Protein AF-A0A9J6EZH0-F1 (afdb_monomer_lite)

InterPro domains:
  IPR006612 THAP-type zinc finger [PS50950] (1-53)
  IPR026521 THAP domain-containing protein 2 [PTHR47696] (3-82)

pLDDT: mean 76.68, std 19.53, range [30.36, 98.0]

Radius of gyration: 32.05 Å; chains: 1; bounding box: 70×70×88 Å

Sequence (318 aa)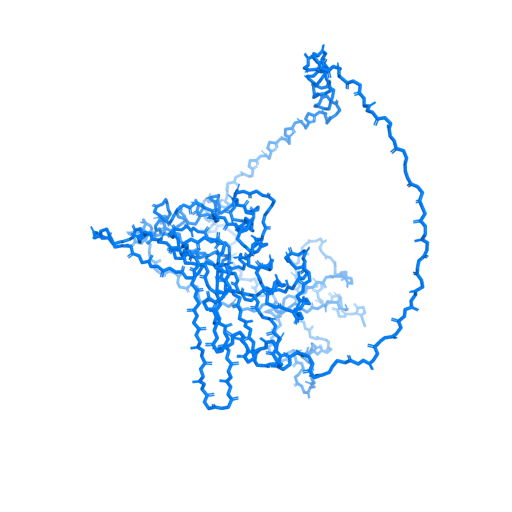:
MAEVRKQWKQAVRREGWAPKDGDQLCFVHFTPECFDRTGQTVRLRHGSLPVFSIPKVPAKANCPSYLSKEKKQRKRPAERRDINELIKKHRKQSQELGDSLLLDPPESGATASNVLLHDCTSAPLAAVSTFDELFGSPASIGLPSTTWGFHRLQVDELRNVVFSELRRVREPQCAADTSHIVPWKLLDINQDVQLSVVLMGRPVSPEVLGFDFEVSTINDITTLLKNLENLHLCGGGPTANEYPHAQLECALVYVCGRWRHRKCAQVLSANGACQRCAGLSDTLRVHQRRALLRKNEKGARTNFRMSNFRNNEKVRVF

Organism: Rhipicephalus microplus (NCBI:txid6941)

Foldseek 3Di:
DVVLQVLQCVQVPDPPDGDDQFDWDWPVQFDPVQWDPVDPDIDGDPSTYGHDPDPPPPPDDDDDPVRPDDPDPPDDPDDDPDPVVVVVVVVVVVVVPPPDDDDDDDDDDDDDDDDDDDDDPDDDPLQLVQVVCCLVCVVVADAQDPQKDWDWDDDPPKTKIKIFRKDWAFDPPDPDRDIDIDTQKMWIQISSRDIWIAGLNRTDDVVQLVDDSDDRHSVSVNVVSNSVVPWAFAPFAAFCVVQVQADDPQWDQRRNRHIHGPPGRHTDPDHHHPPRRNPVVVVSVVRSVVRVVVVVCVVPDDDPDDDDDDDTDIDRPD

Secondary structure (DSSP, 8-state):
-HHHHHHHHHHH--TT----TT-EEEGGGS-GGGEE-SSSS-EEPTT---------PPTTS---TTTSS--PPPPPPPP---HHHHHHHHHHHHHSSSTT---PPPP----------------SHHHHHHHHHHHH-GGGS--SSTTEEEEEEEETTEEEEEEEEEEEEE-TT-SS--EEEEEEEEEEEETT--EEEEETTEEE-HHHHTS-----SHHHHHHHHHHHHT-EE---SSBGGG-TT---SSEEE-TTSBEEETT---EESSSS--HHHHTHHHHHHHHHHHHHHHHHHTTS------------PEEE--

Structure (mmCIF, N/CA/C/O backbone):
data_AF-A0A9J6EZH0-F1
#
_entry.id   AF-A0A9J6EZH0-F1
#
loop_
_atom_site.group_PDB
_atom_site.id
_atom_site.type_symbol
_atom_site.label_atom_id
_atom_site.label_alt_id
_atom_site.label_comp_id
_atom_site.label_asym_id
_atom_site.label_entity_id
_atom_site.label_seq_id
_atom_site.pdbx_PDB_ins_code
_atom_site.Cartn_x
_atom_site.Cartn_y
_atom_site.Cartn_z
_atom_site.occupancy
_atom_site.B_iso_or_equiv
_atom_site.auth_seq_id
_atom_site.auth_comp_id
_atom_site.auth_asym_id
_atom_site.auth_atom_id
_atom_site.pdbx_PDB_model_num
ATOM 1 N N . MET A 1 1 ? 13.931 -48.465 -27.403 1.00 52.50 1 MET A N 1
ATOM 2 C CA . MET A 1 1 ? 14.493 -47.309 -26.656 1.00 52.50 1 MET A CA 1
ATOM 3 C C . MET A 1 1 ? 15.823 -46.819 -27.237 1.00 52.50 1 MET A C 1
ATOM 5 O O . MET A 1 1 ? 15.908 -45.643 -27.569 1.00 52.50 1 MET A O 1
ATOM 9 N N . ALA A 1 2 ? 16.833 -47.683 -27.420 1.00 61.78 2 ALA A N 1
ATOM 10 C CA . ALA A 1 2 ? 18.134 -47.291 -27.991 1.00 61.78 2 ALA A CA 1
ATOM 11 C C . ALA A 1 2 ? 18.049 -46.735 -29.431 1.00 61.78 2 ALA A C 1
ATOM 13 O O . ALA A 1 2 ? 18.746 -45.780 -29.769 1.00 61.78 2 ALA A O 1
ATOM 14 N N . GLU A 1 3 ? 17.136 -47.274 -30.245 1.00 75.25 3 GLU A N 1
ATOM 15 C CA . GLU A 1 3 ? 17.000 -46.895 -31.658 1.00 75.25 3 GLU A CA 1
ATOM 16 C C . GLU A 1 3 ? 16.506 -45.449 -31.857 1.00 75.25 3 GLU A C 1
ATOM 18 O O . GLU A 1 3 ? 17.076 -44.695 -32.642 1.00 75.25 3 GLU A O 1
ATOM 23 N N . VAL A 1 4 ? 15.530 -44.997 -31.059 1.00 77.56 4 VAL A N 1
ATOM 24 C CA . VAL A 1 4 ? 14.997 -43.621 -31.138 1.00 77.56 4 VAL A CA 1
ATOM 25 C C . VAL A 1 4 ? 16.073 -42.590 -30.776 1.00 77.56 4 VAL A C 1
ATOM 27 O O . VAL A 1 4 ? 16.197 -41.557 -31.430 1.00 77.56 4 VAL A O 1
ATOM 30 N N . ARG A 1 5 ? 16.931 -42.882 -29.788 1.00 81.69 5 ARG A N 1
ATOM 31 C CA . ARG A 1 5 ? 18.043 -41.989 -29.411 1.00 81.69 5 ARG A CA 1
ATOM 32 C C . ARG A 1 5 ? 19.064 -41.830 -30.532 1.00 81.69 5 ARG A C 1
ATOM 34 O O . ARG A 1 5 ? 19.569 -40.728 -30.753 1.00 81.69 5 ARG A O 1
ATOM 41 N N . LYS A 1 6 ? 19.353 -42.910 -31.259 1.00 82.94 6 LYS A N 1
ATOM 42 C CA . LYS A 1 6 ? 20.246 -42.884 -32.422 1.00 82.94 6 LYS A CA 1
ATOM 43 C C . LYS A 1 6 ? 19.668 -42.010 -33.537 1.00 82.94 6 LYS A C 1
ATOM 45 O O . LYS A 1 6 ? 20.380 -41.162 -34.074 1.00 82.94 6 LYS A O 1
ATOM 50 N N . GLN A 1 7 ? 18.371 -42.142 -33.806 1.00 82.88 7 GLN A N 1
ATOM 51 C CA . GLN A 1 7 ? 17.669 -41.321 -34.795 1.00 82.88 7 GLN A CA 1
ATOM 52 C C . GLN A 1 7 ? 17.630 -39.838 -34.391 1.00 82.88 7 GLN A C 1
ATOM 54 O O . GLN A 1 7 ? 17.863 -38.962 -35.222 1.00 82.88 7 GLN A O 1
ATOM 59 N N . TRP A 1 8 ? 17.447 -39.530 -33.105 1.00 84.94 8 TRP A N 1
ATOM 60 C CA . TRP A 1 8 ? 17.485 -38.152 -32.603 1.00 84.94 8 TRP A CA 1
ATOM 61 C C . TRP A 1 8 ? 18.880 -37.530 -32.694 1.00 84.94 8 TRP A C 1
ATOM 63 O O . TRP A 1 8 ? 19.010 -36.373 -33.094 1.00 84.94 8 TRP A O 1
ATOM 73 N N . LYS A 1 9 ? 19.938 -38.300 -32.404 1.00 86.00 9 LYS A N 1
ATOM 74 C CA . LYS A 1 9 ? 21.326 -37.865 -32.630 1.00 86.00 9 LYS A CA 1
ATOM 75 C C . LYS A 1 9 ? 21.549 -37.475 -34.094 1.00 86.00 9 LYS A C 1
ATOM 77 O O . LYS A 1 9 ? 22.147 -36.435 -34.371 1.00 86.00 9 LYS A O 1
ATOM 82 N N . GLN A 1 10 ? 21.033 -38.281 -35.020 1.00 83.75 10 GLN A N 1
ATOM 83 C CA . GLN A 1 10 ? 21.140 -38.026 -36.455 1.00 83.75 10 GLN A CA 1
ATOM 84 C C . GLN A 1 10 ? 20.304 -36.819 -36.908 1.00 83.75 10 GLN A C 1
ATOM 86 O O . GLN A 1 10 ? 20.742 -36.067 -37.779 1.00 83.75 10 GLN A O 1
ATOM 91 N N . ALA A 1 11 ? 19.134 -36.600 -36.306 1.00 84.69 11 ALA A N 1
ATOM 92 C CA . ALA A 1 11 ? 18.242 -35.491 -36.632 1.00 84.69 11 ALA A CA 1
ATOM 93 C C . ALA A 1 11 ? 18.764 -34.127 -36.139 1.00 84.69 11 ALA A C 1
ATOM 95 O O . ALA A 1 11 ? 18.673 -33.139 -36.863 1.00 84.69 11 ALA A O 1
ATOM 96 N N . VAL A 1 12 ? 19.366 -34.071 -34.944 1.00 85.50 12 VAL A N 1
ATOM 97 C CA . VAL A 1 12 ? 19.892 -32.828 -34.338 1.00 85.50 12 VAL A CA 1
ATOM 98 C C . VAL A 1 12 ? 21.147 -32.310 -35.056 1.00 85.50 12 VAL A C 1
ATOM 100 O O . VAL A 1 12 ? 21.421 -31.112 -35.021 1.00 85.50 12 VAL A O 1
ATOM 103 N N . ARG A 1 13 ? 21.911 -33.192 -35.723 1.00 81.12 13 ARG A N 1
ATOM 104 C CA . ARG A 1 13 ? 23.095 -32.852 -36.549 1.00 81.12 13 ARG A CA 1
ATOM 105 C C . ARG A 1 13 ? 24.117 -31.937 -35.859 1.00 81.12 13 ARG A C 1
ATOM 107 O O . ARG A 1 13 ? 24.796 -31.145 -36.509 1.00 81.12 13 ARG A O 1
ATOM 114 N N . ARG A 1 14 ? 24.245 -32.047 -34.536 1.00 82.06 14 ARG A N 1
ATOM 115 C CA . ARG A 1 14 ? 25.226 -31.294 -33.751 1.00 82.06 14 ARG A CA 1
ATOM 116 C C . ARG A 1 14 ? 26.484 -32.132 -33.559 1.00 82.06 14 ARG A C 1
ATOM 118 O O . ARG A 1 14 ? 26.439 -33.188 -32.932 1.00 82.06 14 ARG A O 1
ATOM 125 N N . GLU A 1 15 ? 27.599 -31.647 -34.090 1.00 82.88 15 GLU A N 1
ATOM 126 C CA . GLU A 1 15 ? 28.897 -32.310 -33.971 1.00 82.88 15 GLU A CA 1
ATOM 127 C C . GLU A 1 15 ? 29.303 -32.478 -32.496 1.00 82.88 15 GLU A C 1
ATOM 129 O O . GLU A 1 15 ? 29.104 -31.580 -31.674 1.00 82.88 15 GLU A O 1
ATOM 134 N N . GLY A 1 16 ? 29.808 -33.665 -32.145 1.00 83.81 16 GLY A N 1
ATOM 135 C CA . GLY A 1 16 ? 30.228 -34.004 -30.780 1.00 83.81 16 GLY A CA 1
ATOM 136 C C . GLY A 1 16 ? 29.099 -34.156 -29.750 1.00 83.81 16 GLY A C 1
ATOM 137 O O . GLY A 1 16 ? 29.383 -34.389 -28.577 1.00 83.81 16 GLY A O 1
ATOM 138 N N . TRP A 1 17 ? 27.826 -34.043 -30.145 1.00 85.88 17 TRP A N 1
ATOM 139 C CA . TRP A 1 17 ? 26.697 -34.224 -29.230 1.00 85.88 17 TRP A CA 1
ATOM 140 C C . TRP A 1 17 ? 26.134 -35.651 -29.279 1.00 85.88 17 TRP A C 1
ATOM 142 O O . TRP A 1 17 ? 26.013 -36.266 -30.341 1.00 85.88 17 TRP A O 1
ATOM 152 N N . ALA A 1 18 ? 25.764 -36.174 -28.111 1.00 84.56 18 ALA A N 1
ATOM 153 C CA . ALA A 1 18 ? 25.036 -37.425 -27.949 1.00 84.56 18 ALA A CA 1
ATOM 154 C C . ALA A 1 18 ? 23.930 -37.223 -26.898 1.00 84.56 18 ALA A C 1
ATOM 156 O O . ALA A 1 18 ? 24.221 -36.627 -25.858 1.00 84.56 18 ALA A O 1
ATOM 157 N N . PRO A 1 19 ? 22.698 -37.700 -27.154 1.00 84.12 19 PRO A N 1
ATOM 158 C CA . PRO A 1 19 ? 21.566 -37.481 -26.260 1.00 84.12 19 PRO A CA 1
ATOM 159 C C . PRO A 1 19 ? 21.765 -38.179 -24.911 1.00 84.12 19 PRO A C 1
ATOM 161 O O . PRO A 1 19 ? 22.026 -39.384 -24.863 1.00 84.12 19 PRO A O 1
ATOM 164 N N . LYS A 1 20 ? 21.602 -37.418 -23.827 1.00 84.50 20 LYS A N 1
ATOM 165 C CA . LYS A 1 20 ? 21.597 -37.886 -22.432 1.00 84.50 20 LYS A CA 1
ATOM 166 C C . LYS A 1 20 ? 20.177 -37.880 -21.857 1.00 84.50 20 LYS A C 1
ATOM 168 O O . LYS A 1 20 ? 19.310 -37.183 -22.369 1.00 84.50 20 LYS A O 1
ATOM 173 N N . ASP A 1 21 ? 19.969 -38.586 -20.745 1.00 76.62 21 ASP A N 1
ATOM 174 C CA . ASP A 1 21 ? 18.663 -38.698 -20.058 1.00 76.62 21 ASP A CA 1
ATOM 175 C C . ASP A 1 21 ? 18.118 -37.361 -19.522 1.00 76.62 21 ASP A C 1
ATOM 177 O O . ASP A 1 21 ? 16.948 -37.248 -19.192 1.00 76.62 21 ASP A O 1
ATOM 181 N N . GLY A 1 22 ? 18.963 -36.332 -19.412 1.00 76.69 22 GLY A N 1
ATOM 182 C CA . GLY A 1 22 ? 18.553 -34.990 -18.988 1.00 76.69 22 GLY A CA 1
ATOM 183 C C . GLY A 1 22 ? 18.375 -33.994 -20.132 1.00 76.69 22 GLY A C 1
ATOM 184 O O . GLY A 1 22 ? 18.027 -32.838 -19.874 1.00 76.69 22 GLY A O 1
ATOM 185 N N . ASP A 1 23 ? 18.654 -34.395 -21.374 1.00 79.38 23 ASP A N 1
ATOM 186 C CA . ASP A 1 23 ? 18.545 -33.485 -22.509 1.00 79.38 23 ASP A CA 1
ATOM 187 C C . ASP A 1 23 ? 17.070 -33.156 -22.784 1.00 79.38 23 ASP A C 1
ATOM 189 O O . ASP A 1 23 ? 16.151 -33.900 -22.451 1.00 79.38 23 ASP A O 1
ATOM 193 N N . GLN A 1 24 ? 16.808 -31.978 -23.340 1.00 81.56 24 GLN A N 1
ATOM 194 C CA . GLN A 1 24 ? 15.450 -31.523 -23.638 1.00 81.56 24 GLN A CA 1
ATOM 195 C C . GLN A 1 24 ? 15.441 -30.835 -24.992 1.00 81.56 24 GLN A C 1
ATOM 197 O O . GLN A 1 24 ? 16.365 -30.081 -25.310 1.00 81.56 24 GLN A O 1
ATOM 202 N N . LEU A 1 25 ? 14.384 -31.062 -25.770 1.00 81.69 25 LEU A N 1
ATOM 203 C CA . LEU A 1 25 ? 14.138 -30.341 -27.014 1.00 81.69 25 LEU A CA 1
ATOM 204 C C . LEU A 1 25 ? 12.877 -29.489 -26.875 1.00 81.69 25 LEU A C 1
ATOM 206 O O . LEU A 1 25 ? 11.892 -29.869 -26.239 1.00 81.69 25 LEU A O 1
ATOM 210 N N . CYS A 1 26 ? 12.923 -28.298 -27.463 1.00 80.81 26 CYS A N 1
ATOM 211 C CA . CYS A 1 26 ? 11.761 -27.424 -27.539 1.00 80.81 26 CYS A CA 1
ATOM 212 C C . CYS A 1 26 ? 10.713 -28.025 -28.487 1.00 80.81 26 CYS A C 1
ATOM 214 O O . CYS A 1 26 ? 11.070 -28.600 -29.517 1.00 80.81 26 CYS A O 1
ATOM 216 N N . PHE A 1 27 ? 9.429 -27.823 -28.179 1.00 83.06 27 PHE A N 1
ATOM 217 C CA . PHE A 1 27 ? 8.311 -28.334 -28.983 1.00 83.06 27 PHE A CA 1
ATOM 218 C C . PHE A 1 27 ? 8.366 -27.900 -30.461 1.00 83.06 27 PHE A C 1
ATOM 220 O O . PHE A 1 27 ? 7.934 -28.647 -31.328 1.00 83.06 27 PHE A O 1
ATOM 227 N N . VAL A 1 28 ? 8.945 -26.725 -30.752 1.00 84.19 28 VAL A N 1
ATOM 228 C CA . VAL A 1 28 ? 9.082 -26.150 -32.107 1.00 84.19 28 VAL A CA 1
ATOM 229 C C . VAL A 1 28 ? 9.855 -27.034 -33.081 1.00 84.19 28 VAL A C 1
ATOM 231 O O . VAL A 1 28 ? 9.793 -26.821 -34.287 1.00 84.19 28 VAL A O 1
ATOM 234 N N . HIS A 1 29 ? 10.617 -27.998 -32.567 1.00 88.19 29 HIS A N 1
ATOM 235 C CA . HIS A 1 29 ? 11.355 -28.942 -33.391 1.00 88.19 29 HIS A CA 1
ATOM 236 C C . HIS A 1 29 ? 10.509 -30.140 -33.811 1.00 88.19 29 HIS A C 1
ATOM 238 O O . HIS A 1 29 ? 11.032 -31.005 -34.489 1.00 88.19 29 HIS A O 1
ATOM 244 N N . PHE A 1 30 ? 9.235 -30.226 -33.444 1.00 86.50 30 PHE A N 1
ATOM 245 C CA . PHE A 1 30 ? 8.352 -31.321 -33.836 1.00 86.50 30 PHE A CA 1
ATOM 246 C C . PHE A 1 30 ? 7.172 -30.766 -34.622 1.00 86.50 30 PHE A C 1
ATOM 248 O O . PHE A 1 30 ? 6.690 -29.667 -34.340 1.00 86.50 30 PHE A O 1
ATOM 255 N N . THR A 1 31 ? 6.701 -31.519 -35.614 1.00 87.06 31 THR A N 1
ATOM 256 C CA . THR A 1 31 ? 5.481 -31.139 -36.326 1.00 87.06 31 THR A CA 1
ATOM 257 C C . THR A 1 31 ? 4.261 -31.400 -35.428 1.00 87.06 31 THR A C 1
ATOM 259 O O . THR A 1 31 ? 4.340 -32.221 -34.507 1.00 87.06 31 THR A O 1
ATOM 262 N N . PRO A 1 32 ? 3.128 -30.704 -35.628 1.00 85.75 32 PRO A N 1
ATOM 263 C CA . PRO A 1 32 ? 1.943 -30.872 -34.783 1.00 85.75 32 PRO A CA 1
ATOM 264 C C . PRO A 1 32 ? 1.428 -32.319 -34.696 1.00 85.75 32 PRO A C 1
ATOM 266 O O . PRO A 1 32 ? 0.899 -32.718 -33.660 1.00 85.75 32 PRO A O 1
ATOM 269 N N . GLU A 1 33 ? 1.628 -33.116 -35.746 1.00 86.81 33 GLU A N 1
ATOM 270 C CA . GLU A 1 33 ? 1.181 -34.510 -35.864 1.00 86.81 33 GLU A CA 1
ATOM 271 C C . GLU A 1 33 ? 1.983 -35.457 -34.958 1.00 86.81 33 GLU A C 1
ATOM 273 O O . GLU A 1 33 ? 1.489 -36.511 -34.549 1.00 86.81 33 GLU A O 1
ATOM 278 N N . CYS A 1 34 ? 3.207 -35.062 -34.586 1.00 86.69 34 CYS A N 1
ATOM 279 C CA . CYS A 1 34 ? 4.056 -35.807 -33.662 1.00 86.69 34 CYS A CA 1
ATOM 280 C C . CYS A 1 34 ? 3.506 -35.839 -32.232 1.00 86.69 34 CYS A C 1
ATOM 282 O O . CYS A 1 34 ? 4.016 -36.610 -31.415 1.00 86.69 34 CYS A O 1
ATOM 284 N N . PHE A 1 35 ? 2.509 -35.013 -31.910 1.00 88.62 35 PHE A N 1
ATOM 285 C CA . PHE A 1 35 ? 1.918 -34.932 -30.582 1.00 88.62 35 PHE A CA 1
ATOM 286 C C . PHE A 1 35 ? 0.608 -35.718 -30.506 1.00 88.62 35 PHE A C 1
ATOM 288 O O . PHE A 1 35 ? -0.267 -35.624 -31.368 1.00 88.62 35 PHE A O 1
ATOM 295 N N . ASP A 1 36 ? 0.462 -36.481 -29.431 1.00 85.31 36 ASP A N 1
ATOM 296 C CA . ASP A 1 36 ? -0.801 -37.066 -29.026 1.00 85.31 36 ASP A CA 1
ATOM 297 C C . ASP A 1 36 ? -1.516 -36.124 -28.056 1.00 85.31 36 ASP A C 1
ATOM 299 O O . ASP A 1 36 ? -0.954 -35.705 -27.040 1.00 85.31 36 ASP A O 1
ATOM 303 N N . ARG A 1 37 ? -2.750 -35.764 -28.411 1.00 88.75 37 ARG A N 1
ATOM 304 C CA . ARG A 1 37 ? -3.611 -34.825 -27.674 1.00 88.75 37 ARG A CA 1
ATOM 305 C C . ARG A 1 37 ? -4.924 -35.469 -27.226 1.00 88.75 37 ARG A C 1
ATOM 307 O O . ARG A 1 37 ? -5.816 -34.770 -26.771 1.00 88.75 37 ARG A O 1
ATOM 314 N N . THR A 1 38 ? -5.054 -36.785 -27.384 1.00 83.94 38 THR A N 1
ATOM 315 C CA . THR A 1 38 ? -6.278 -37.532 -27.054 1.00 83.94 38 THR A CA 1
ATOM 316 C C . THR A 1 38 ? -6.505 -37.692 -25.546 1.00 83.94 38 THR A C 1
ATOM 318 O O . THR A 1 38 ? -7.614 -38.011 -25.130 1.00 83.94 38 THR A O 1
ATOM 321 N N . GLY A 1 39 ? -5.482 -37.444 -24.718 1.00 78.12 39 GLY A N 1
ATOM 322 C CA . GLY A 1 39 ? -5.552 -37.534 -23.258 1.00 78.12 39 GLY A CA 1
ATOM 323 C C . GLY A 1 39 ? -5.449 -36.189 -22.529 1.00 78.12 39 GLY A C 1
ATOM 324 O O . GLY A 1 39 ? -5.303 -35.131 -23.130 1.00 78.12 39 GLY A O 1
ATOM 325 N N . GLN A 1 40 ? -5.444 -36.248 -21.193 1.00 74.75 40 GLN A N 1
ATOM 326 C CA . GLN A 1 40 ? -5.353 -35.075 -20.304 1.00 74.75 40 GLN A CA 1
ATOM 327 C C . GLN A 1 40 ? -3.998 -34.339 -20.370 1.00 74.75 40 GLN A C 1
ATOM 329 O O . GLN A 1 40 ? -3.872 -33.215 -19.895 1.00 74.75 40 GLN A O 1
ATOM 334 N N . THR A 1 41 ? -2.971 -34.963 -20.958 1.00 72.38 41 THR A N 1
ATOM 335 C CA . THR A 1 41 ? -1.634 -34.374 -21.139 1.00 72.38 41 THR A CA 1
ATOM 336 C C . THR A 1 41 ? -1.203 -34.512 -22.592 1.00 72.38 41 THR A C 1
ATOM 338 O O . THR A 1 41 ? -1.421 -35.560 -23.199 1.00 72.38 41 THR A O 1
ATOM 341 N N . VAL A 1 42 ? -0.564 -33.476 -23.140 1.00 82.94 42 VAL A N 1
ATOM 342 C CA . VAL A 1 42 ? 0.043 -33.530 -24.476 1.00 82.94 42 VAL A CA 1
ATOM 343 C C . VAL A 1 42 ? 1.336 -34.335 -24.389 1.00 82.94 42 VAL A C 1
ATOM 345 O O . VAL A 1 42 ? 2.230 -34.000 -23.612 1.00 82.94 42 VAL A O 1
ATOM 348 N N . ARG A 1 43 ? 1.447 -35.405 -25.179 1.00 86.12 43 ARG A N 1
ATOM 349 C CA . ARG A 1 43 ? 2.621 -36.294 -25.189 1.00 86.12 43 ARG A CA 1
ATOM 350 C C . ARG A 1 43 ? 3.197 -36.393 -26.589 1.00 86.12 43 ARG A C 1
ATOM 352 O O . ARG A 1 43 ? 2.477 -36.263 -27.569 1.00 86.12 43 ARG A O 1
ATOM 359 N N . LEU A 1 44 ? 4.496 -36.639 -26.702 1.00 85.31 44 LEU A N 1
ATOM 360 C CA . LEU A 1 44 ? 5.101 -36.939 -27.994 1.00 85.31 44 LEU A CA 1
ATOM 361 C C . LEU A 1 44 ? 4.823 -38.409 -28.349 1.00 85.31 44 LEU A C 1
ATOM 363 O O . LEU A 1 44 ? 5.048 -39.293 -27.522 1.00 85.31 44 LEU A O 1
ATOM 367 N N . ARG A 1 45 ? 4.335 -38.677 -29.563 1.00 85.62 45 ARG A N 1
ATOM 368 C CA . ARG A 1 45 ? 4.121 -40.042 -30.064 1.00 85.62 45 ARG A CA 1
ATOM 369 C C . ARG A 1 45 ? 5.438 -40.819 -30.099 1.00 85.62 45 ARG A C 1
ATOM 371 O O . ARG A 1 45 ? 6.517 -40.253 -30.296 1.00 85.62 45 ARG A O 1
ATOM 378 N N . HIS A 1 46 ? 5.347 -42.135 -29.921 1.00 82.00 46 HIS A N 1
ATOM 379 C CA . HIS A 1 46 ? 6.513 -43.008 -30.005 1.00 82.00 46 HIS A CA 1
ATOM 380 C C . HIS A 1 46 ? 7.126 -42.947 -31.412 1.00 82.00 46 HIS A C 1
ATOM 382 O O . HIS A 1 46 ? 6.409 -43.049 -32.402 1.00 82.00 46 HIS A O 1
ATOM 388 N N . GLY A 1 47 ? 8.447 -42.774 -31.497 1.00 81.25 47 GLY A N 1
ATOM 389 C CA . GLY A 1 47 ? 9.165 -42.700 -32.776 1.00 81.25 47 GLY A CA 1
ATOM 390 C C . GLY A 1 47 ? 9.133 -41.336 -33.477 1.00 81.25 47 GLY A C 1
ATOM 391 O O . GLY A 1 47 ? 9.748 -41.199 -34.529 1.00 81.25 47 GLY A O 1
ATOM 392 N N . SER A 1 48 ? 8.488 -40.313 -32.907 1.00 86.62 48 SER A N 1
ATOM 393 C CA . SER A 1 48 ? 8.539 -38.948 -33.448 1.00 86.62 48 SER A CA 1
ATOM 394 C C . SER A 1 48 ? 9.976 -38.420 -33.507 1.00 86.62 48 SER A C 1
ATOM 396 O O . SER A 1 48 ? 10.724 -38.516 -32.529 1.00 86.62 48 SER A O 1
ATOM 398 N N . LEU A 1 49 ? 10.356 -37.832 -34.645 1.00 86.38 49 LEU A N 1
ATOM 399 C CA . LEU A 1 49 ? 11.694 -37.290 -34.889 1.00 86.38 49 LEU A CA 1
ATOM 400 C C . LEU A 1 49 ? 11.657 -35.763 -34.990 1.00 86.38 49 LEU A C 1
ATOM 402 O O . LEU A 1 49 ? 10.748 -35.222 -35.620 1.00 86.38 49 LEU A O 1
ATOM 406 N N . PRO A 1 50 ? 12.639 -35.052 -34.407 1.00 86.38 50 PRO A N 1
ATOM 407 C CA . PRO A 1 50 ? 12.683 -33.607 -34.515 1.00 86.38 50 PRO A CA 1
ATOM 408 C C . PRO A 1 50 ? 13.125 -33.158 -35.917 1.00 86.38 50 PRO A C 1
ATOM 410 O O . PRO A 1 50 ? 14.083 -33.678 -36.488 1.00 86.38 50 PRO A O 1
ATOM 413 N N . VAL A 1 51 ? 12.462 -32.141 -36.456 1.00 85.38 51 VAL A N 1
ATOM 414 C CA . VAL A 1 51 ? 12.758 -31.494 -37.731 1.00 85.38 51 VAL A CA 1
ATOM 415 C C . VAL A 1 51 ? 13.631 -30.265 -37.477 1.00 85.38 51 VAL A C 1
ATOM 417 O O . VAL A 1 51 ? 13.161 -29.196 -37.087 1.00 85.38 51 VAL A O 1
ATOM 420 N N . PHE A 1 52 ? 14.935 -30.407 -37.710 1.00 76.69 52 PHE A N 1
ATOM 421 C CA . PHE A 1 52 ? 15.867 -29.281 -37.731 1.00 76.69 52 PHE A CA 1
ATOM 422 C C . PHE A 1 52 ? 16.043 -28.784 -39.164 1.00 76.69 52 PHE A C 1
ATOM 424 O O . PHE A 1 52 ? 16.912 -29.243 -39.907 1.00 76.69 52 PHE A O 1
ATOM 431 N N . SER A 1 53 ? 15.219 -27.814 -39.552 1.00 61.28 53 SER A N 1
ATOM 432 C CA . SER A 1 53 ? 15.414 -27.068 -40.793 1.00 61.28 53 SER A CA 1
ATOM 433 C C . SER A 1 53 ? 16.574 -26.094 -40.611 1.00 61.28 53 SER A C 1
ATOM 435 O O . SER A 1 53 ? 16.386 -24.951 -40.201 1.00 61.28 53 SER A O 1
ATOM 437 N N . ILE A 1 54 ? 17.796 -26.544 -40.891 1.00 55.19 54 ILE A N 1
ATOM 438 C CA . ILE A 1 54 ? 18.914 -25.625 -41.106 1.00 55.19 54 ILE A CA 1
ATOM 439 C C . ILE A 1 54 ? 18.735 -25.103 -42.536 1.00 55.19 54 ILE A C 1
ATOM 441 O O . ILE A 1 54 ? 18.874 -25.905 -43.467 1.00 55.19 54 ILE A O 1
ATOM 445 N N . PRO A 1 55 ? 18.408 -23.815 -42.768 1.00 48.00 55 PRO A N 1
ATOM 446 C CA . PRO A 1 55 ? 18.516 -23.281 -44.115 1.00 48.00 55 PRO A CA 1
ATOM 447 C C . PRO A 1 55 ? 19.954 -23.529 -44.568 1.00 48.00 55 PRO A C 1
ATOM 449 O O . PRO A 1 55 ? 20.896 -23.146 -43.870 1.00 48.00 55 PRO A O 1
ATOM 452 N N . LYS A 1 56 ? 20.132 -24.209 -45.707 1.00 48.28 56 LYS A N 1
ATOM 453 C CA . LYS A 1 56 ? 21.423 -24.291 -46.400 1.00 48.28 56 LYS A CA 1
ATOM 454 C C . LYS A 1 56 ? 21.766 -22.884 -46.890 1.00 48.28 56 LYS A C 1
ATOM 456 O O . LYS A 1 56 ? 21.665 -22.588 -48.073 1.00 48.28 56 LYS A O 1
ATOM 461 N N . VAL A 1 57 ? 22.104 -21.982 -45.975 1.00 47.25 57 VAL A N 1
ATOM 462 C CA . VAL A 1 57 ? 22.716 -20.715 -46.339 1.00 47.25 57 VAL A CA 1
ATOM 463 C C . VAL A 1 57 ? 24.124 -21.093 -46.785 1.00 47.25 57 VAL A C 1
ATOM 465 O O . VAL A 1 57 ? 24.839 -21.716 -45.992 1.00 47.25 57 VAL A O 1
ATOM 468 N N . PRO A 1 58 ? 24.530 -20.802 -48.033 1.00 44.44 58 PRO A N 1
ATOM 469 C CA . PRO A 1 58 ? 25.907 -21.013 -48.435 1.00 44.44 58 PRO A CA 1
ATOM 470 C C . PRO A 1 58 ? 26.794 -20.272 -47.439 1.00 44.44 58 PRO A C 1
ATOM 472 O O . PRO A 1 58 ? 26.647 -19.065 -47.211 1.00 44.44 58 PRO A O 1
ATOM 475 N N . ALA A 1 59 ? 27.667 -21.031 -46.780 1.00 49.69 59 ALA A N 1
ATOM 476 C CA . ALA A 1 59 ? 28.660 -20.475 -45.889 1.00 49.69 59 ALA A CA 1
ATOM 477 C C . ALA A 1 59 ? 29.415 -19.392 -46.670 1.00 49.69 59 ALA A C 1
ATOM 479 O O . ALA A 1 59 ? 30.001 -19.699 -47.704 1.00 49.69 59 ALA A O 1
ATOM 480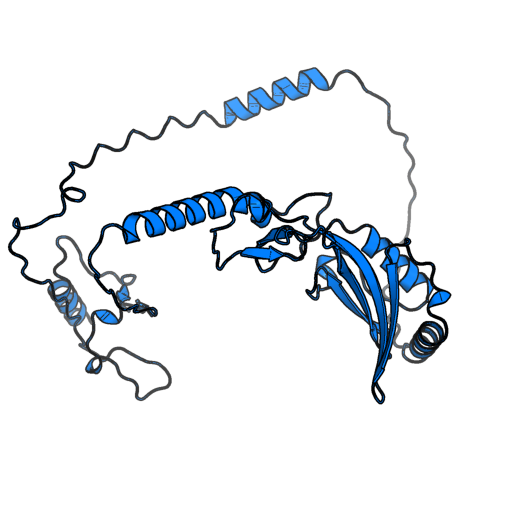 N N . LYS A 1 60 ? 29.392 -18.157 -46.148 1.00 49.72 60 LYS A N 1
ATOM 481 C CA . LYS A 1 60 ? 30.216 -16.984 -46.518 1.00 49.72 60 LYS A CA 1
ATOM 482 C C . LYS A 1 60 ? 29.562 -15.792 -47.231 1.00 49.72 60 LYS A C 1
ATOM 484 O O . LYS A 1 60 ? 30.282 -14.827 -47.440 1.00 49.72 60 LYS A O 1
ATOM 489 N N . ALA A 1 61 ? 28.259 -15.739 -47.519 1.00 51.31 61 ALA A N 1
ATOM 490 C CA . ALA A 1 61 ? 27.758 -14.560 -48.253 1.00 51.31 61 ALA A CA 1
ATOM 491 C C . ALA A 1 61 ? 27.325 -13.349 -47.401 1.00 51.31 61 ALA A C 1
ATOM 493 O O . ALA A 1 61 ? 27.455 -12.238 -47.885 1.00 51.31 61 ALA A O 1
ATOM 494 N N . ASN A 1 62 ? 26.834 -13.492 -46.163 1.00 55.12 62 ASN A N 1
ATOM 495 C CA . ASN A 1 62 ? 26.383 -12.325 -45.377 1.00 55.12 62 ASN A CA 1
ATOM 496 C C . ASN A 1 62 ? 26.346 -12.616 -43.871 1.00 55.12 62 ASN A C 1
ATOM 498 O O . ASN A 1 62 ? 25.286 -12.642 -43.247 1.00 55.12 62 ASN A O 1
ATOM 502 N N . CYS A 1 63 ? 27.509 -12.858 -43.265 1.00 44.78 63 CYS A N 1
ATOM 503 C CA . CYS A 1 63 ? 27.598 -12.813 -41.808 1.00 44.78 63 CYS A CA 1
ATOM 504 C C . CYS A 1 63 ? 27.702 -11.332 -41.402 1.00 44.78 63 CYS A C 1
ATOM 506 O O . CYS A 1 63 ? 28.652 -10.672 -41.828 1.00 44.78 63 CYS A O 1
ATOM 508 N N . PRO A 1 64 ? 26.754 -10.775 -40.625 1.00 57.09 64 PRO A N 1
ATOM 509 C CA . PRO A 1 64 ? 26.847 -9.397 -40.164 1.00 57.09 64 PRO A CA 1
ATOM 510 C C . PRO A 1 64 ? 28.196 -9.149 -39.485 1.00 57.09 64 PRO A C 1
ATOM 512 O O . PRO A 1 64 ? 28.630 -9.970 -38.675 1.00 57.09 64 PRO A O 1
ATOM 515 N N . SER A 1 65 ? 28.835 -8.009 -39.757 1.00 58.97 65 SER A N 1
ATOM 516 C CA . SER A 1 65 ? 30.204 -7.708 -39.294 1.00 58.97 65 SER A CA 1
ATOM 517 C C . SER A 1 65 ? 30.409 -7.801 -37.775 1.00 58.97 65 SER A C 1
ATOM 519 O O . SER A 1 65 ? 31.539 -7.829 -37.298 1.00 58.97 65 SER A O 1
ATOM 521 N N . TYR A 1 66 ? 29.330 -7.840 -36.985 1.00 61.78 66 TYR A N 1
ATOM 522 C CA . TYR A 1 66 ? 29.376 -8.028 -35.537 1.00 61.78 66 TYR A CA 1
ATOM 523 C C . TYR A 1 66 ? 29.528 -9.495 -35.097 1.00 61.78 66 TYR A C 1
ATOM 525 O O . TYR A 1 66 ? 29.969 -9.723 -33.973 1.00 61.78 66 TYR A O 1
ATOM 533 N N . LEU A 1 67 ? 29.192 -10.469 -35.953 1.00 54.66 67 LEU A N 1
ATOM 534 C CA . LEU A 1 67 ? 29.366 -11.909 -35.708 1.00 54.66 67 LEU A CA 1
ATOM 535 C C . LEU A 1 67 ? 30.690 -12.452 -36.254 1.00 54.66 67 LEU A C 1
ATOM 537 O O . LEU A 1 67 ? 31.155 -13.486 -35.786 1.00 54.66 67 LEU A O 1
ATOM 541 N N . SER A 1 68 ? 31.307 -11.753 -37.208 1.00 62.06 68 SER A N 1
ATOM 542 C CA . SER A 1 68 ? 32.631 -12.080 -37.752 1.00 62.06 68 SER A CA 1
ATOM 543 C C . SER A 1 68 ? 33.787 -11.467 -36.960 1.00 62.06 68 SER A C 1
ATOM 545 O O . SER A 1 68 ? 34.943 -11.640 -37.337 1.00 62.06 68 SER A O 1
ATOM 547 N N . LYS A 1 69 ? 33.510 -10.738 -35.869 1.00 66.31 69 LYS A N 1
ATOM 548 C CA . LYS A 1 69 ? 34.574 -10.212 -35.008 1.00 66.31 69 LYS A CA 1
ATOM 549 C C . LYS A 1 69 ? 35.287 -11.383 -34.355 1.00 66.31 69 LYS A C 1
ATOM 551 O O . LYS A 1 69 ? 34.649 -12.183 -33.667 1.00 66.31 69 LYS A O 1
ATOM 556 N N . GLU A 1 70 ? 36.604 -11.446 -34.531 1.00 65.94 70 GLU A N 1
ATOM 557 C CA . GLU A 1 70 ? 37.448 -12.343 -33.753 1.00 65.94 70 GLU A CA 1
ATOM 558 C C . GLU A 1 70 ? 37.079 -12.202 -32.276 1.00 65.94 70 GLU A C 1
ATOM 560 O O . GLU A 1 70 ? 36.979 -11.091 -31.737 1.00 65.94 70 GLU A O 1
ATOM 565 N N . LYS A 1 71 ? 36.803 -13.336 -31.624 1.00 62.50 71 LYS A N 1
ATOM 566 C CA . LYS A 1 71 ? 36.549 -13.363 -30.186 1.00 62.50 71 LYS A CA 1
ATOM 567 C C . LYS A 1 71 ? 37.776 -12.767 -29.504 1.00 62.50 71 LYS A C 1
ATOM 569 O O . LYS A 1 71 ? 38.780 -13.455 -29.344 1.00 62.50 71 LYS A O 1
ATOM 574 N N . LYS A 1 72 ? 37.686 -11.508 -29.060 1.00 64.44 72 LYS A N 1
ATOM 575 C CA . LYS A 1 72 ? 38.674 -10.950 -28.134 1.00 64.44 72 LYS A CA 1
ATOM 576 C C . LYS A 1 72 ? 38.771 -11.918 -26.964 1.00 64.44 72 LYS A C 1
ATOM 578 O O . LYS A 1 72 ? 37.748 -12.225 -26.343 1.00 64.44 72 LYS A O 1
ATOM 583 N N . GLN A 1 73 ? 39.977 -12.422 -26.698 1.00 68.88 73 GLN A N 1
ATOM 584 C CA . GLN A 1 73 ? 40.202 -13.270 -25.539 1.00 68.88 73 GLN A CA 1
ATOM 585 C C . GLN A 1 73 ? 39.660 -12.540 -24.311 1.00 68.88 73 GLN A C 1
ATOM 587 O O . GLN A 1 73 ? 39.930 -11.354 -24.093 1.00 68.88 73 GLN A O 1
ATOM 592 N N . ARG A 1 74 ? 38.810 -13.233 -23.549 1.00 64.81 74 ARG A N 1
ATOM 593 C CA . ARG A 1 74 ? 38.289 -12.709 -22.289 1.00 64.81 74 ARG A CA 1
ATOM 594 C C . ARG A 1 74 ? 39.496 -12.312 -21.443 1.00 64.81 74 ARG A C 1
ATOM 596 O O . ARG A 1 74 ? 40.376 -13.144 -21.228 1.00 64.81 74 ARG A O 1
ATOM 603 N N . LYS A 1 75 ? 39.534 -11.063 -20.964 1.00 68.94 75 LYS A N 1
ATOM 604 C CA . LYS A 1 75 ? 40.498 -10.670 -19.929 1.00 68.94 75 LYS A CA 1
ATOM 605 C C . LYS A 1 75 ? 40.383 -11.693 -18.798 1.00 68.94 75 LYS A C 1
ATOM 607 O O . LYS A 1 75 ? 39.259 -12.046 -18.424 1.00 68.94 75 LYS A O 1
ATOM 612 N N . ARG A 1 76 ? 41.519 -12.199 -18.306 1.00 63.81 76 ARG A N 1
ATOM 613 C CA . ARG A 1 76 ? 41.526 -13.088 -17.139 1.00 63.81 76 ARG A CA 1
ATOM 614 C C . ARG A 1 76 ? 40.719 -12.415 -16.019 1.00 63.81 76 ARG A C 1
ATOM 616 O O . ARG A 1 76 ? 40.799 -11.187 -15.903 1.00 63.81 76 ARG A O 1
ATOM 623 N N . PRO A 1 77 ? 39.898 -13.168 -15.263 1.00 64.44 77 PRO A N 1
ATOM 624 C CA . PRO A 1 77 ? 39.206 -12.618 -14.107 1.00 64.44 77 PRO A CA 1
ATOM 625 C C . PRO A 1 77 ? 40.207 -11.838 -13.260 1.00 64.44 77 PRO A C 1
ATOM 627 O O . PRO A 1 77 ? 41.311 -12.330 -13.028 1.00 64.44 77 PRO A O 1
ATOM 630 N N . ALA A 1 78 ? 39.850 -10.616 -12.865 1.00 68.00 78 ALA A 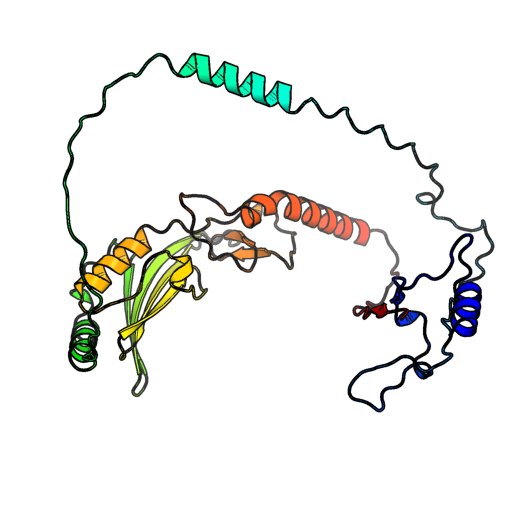N 1
ATOM 631 C CA . ALA A 1 78 ? 40.676 -9.864 -11.934 1.00 68.00 78 ALA A CA 1
ATOM 632 C C . ALA A 1 78 ? 40.901 -10.737 -10.695 1.00 68.00 78 ALA A C 1
ATOM 634 O O . ALA A 1 78 ? 39.941 -11.325 -10.185 1.00 68.00 78 ALA A O 1
ATOM 635 N N . GLU A 1 79 ? 42.157 -10.856 -10.270 1.00 70.38 79 GLU A N 1
ATOM 636 C CA . GLU A 1 79 ? 42.530 -11.645 -9.104 1.00 70.38 79 GLU A CA 1
ATOM 637 C C . GLU A 1 79 ? 41.704 -11.156 -7.913 1.00 70.38 79 GLU A C 1
ATOM 639 O O . GLU A 1 79 ? 41.705 -9.973 -7.552 1.00 70.38 79 GLU A O 1
ATOM 644 N N . ARG A 1 80 ? 40.864 -12.053 -7.394 1.00 59.09 80 ARG A N 1
ATOM 645 C CA . ARG A 1 80 ? 39.942 -11.730 -6.313 1.00 59.09 80 ARG A CA 1
ATOM 646 C C . ARG A 1 80 ? 40.813 -11.543 -5.077 1.00 59.09 80 ARG A C 1
ATOM 648 O O . ARG A 1 80 ? 41.416 -12.510 -4.628 1.00 59.09 80 ARG A O 1
ATOM 655 N N . ARG A 1 81 ? 40.907 -10.310 -4.568 1.00 64.19 81 ARG A N 1
ATOM 656 C CA . ARG A 1 81 ? 41.636 -10.026 -3.322 1.00 64.19 81 ARG A CA 1
ATOM 657 C C . ARG A 1 81 ? 41.155 -10.980 -2.233 1.00 64.19 81 ARG A C 1
ATOM 659 O O . ARG A 1 81 ? 39.946 -11.199 -2.116 1.00 64.19 81 ARG A O 1
ATOM 666 N N . ASP A 1 82 ? 42.102 -11.543 -1.489 1.00 74.62 82 ASP A N 1
ATOM 667 C CA . ASP A 1 82 ? 41.820 -12.522 -0.447 1.00 74.62 82 ASP A CA 1
ATOM 668 C C . ASP A 1 82 ? 40.851 -11.916 0.578 1.00 74.62 82 ASP A C 1
ATOM 670 O O . ASP A 1 82 ? 41.087 -10.852 1.159 1.00 74.62 82 ASP A O 1
ATOM 674 N N . ILE A 1 83 ? 39.728 -12.603 0.775 1.00 70.56 83 ILE A N 1
ATOM 675 C CA . ILE A 1 83 ? 38.679 -12.229 1.724 1.00 70.56 83 ILE A CA 1
ATOM 676 C C . ILE A 1 83 ? 39.270 -12.108 3.140 1.00 70.56 83 ILE A C 1
ATOM 678 O O . ILE A 1 83 ? 38.835 -11.254 3.914 1.00 70.56 83 ILE A O 1
ATOM 682 N N . ASN A 1 84 ? 40.317 -12.875 3.455 1.00 74.75 84 ASN A N 1
ATOM 683 C CA . ASN A 1 84 ? 40.995 -12.831 4.747 1.00 74.75 84 ASN A CA 1
ATOM 684 C C . ASN A 1 84 ? 41.752 -11.514 4.990 1.00 74.75 84 ASN A C 1
ATOM 686 O O . ASN A 1 84 ? 41.824 -11.059 6.134 1.00 74.75 84 ASN A O 1
ATOM 690 N N . GLU A 1 85 ? 42.270 -10.854 3.948 1.00 70.81 85 GLU A N 1
ATOM 691 C CA . GLU A 1 85 ? 42.893 -9.530 4.096 1.00 70.81 85 GLU A CA 1
ATOM 692 C C . GLU A 1 85 ? 41.858 -8.429 4.353 1.00 70.81 85 GLU A C 1
ATOM 694 O O . GLU A 1 85 ? 42.088 -7.537 5.173 1.00 70.81 85 GLU A O 1
ATOM 699 N N . LEU A 1 86 ? 40.687 -8.513 3.712 1.00 66.88 86 LEU A N 1
ATOM 700 C CA . LEU A 1 86 ? 39.568 -7.594 3.952 1.00 66.88 86 LEU A CA 1
ATOM 701 C C . LEU A 1 86 ? 39.042 -7.706 5.390 1.00 66.88 86 LEU A C 1
ATOM 703 O O . LEU A 1 86 ? 38.800 -6.683 6.033 1.00 66.88 86 LEU A O 1
ATOM 707 N N . ILE A 1 87 ? 38.938 -8.931 5.914 1.00 70.56 87 ILE A N 1
ATOM 708 C CA . ILE A 1 87 ? 38.520 -9.190 7.299 1.00 70.56 87 ILE A CA 1
ATOM 709 C C . ILE A 1 87 ? 39.566 -8.667 8.296 1.00 70.56 87 ILE A C 1
ATOM 711 O O . ILE A 1 87 ? 39.201 -8.009 9.272 1.00 70.56 87 ILE A O 1
ATOM 715 N N . LYS A 1 88 ? 40.868 -8.878 8.045 1.00 70.44 88 LYS A N 1
ATOM 716 C CA . LYS A 1 88 ? 41.944 -8.333 8.897 1.00 70.44 88 LYS A CA 1
ATOM 717 C C . LYS A 1 88 ? 41.935 -6.805 8.937 1.00 70.44 88 LYS A C 1
ATOM 719 O O . LYS A 1 88 ? 42.125 -6.227 10.005 1.00 70.44 88 LYS A O 1
ATOM 724 N N . LYS A 1 89 ? 41.675 -6.150 7.801 1.00 67.25 89 LYS A N 1
ATOM 725 C CA . LYS A 1 89 ? 41.614 -4.685 7.726 1.00 67.25 89 LYS A CA 1
ATOM 726 C C . LYS A 1 89 ? 40.426 -4.120 8.509 1.00 67.25 89 LYS A C 1
ATOM 728 O O . LYS A 1 89 ? 40.613 -3.173 9.263 1.00 67.25 89 LYS A O 1
ATOM 733 N N . HIS A 1 90 ? 39.250 -4.743 8.402 1.00 62.56 90 HIS A N 1
ATOM 734 C CA . HIS A 1 90 ? 38.078 -4.358 9.197 1.00 62.56 90 HIS A CA 1
ATOM 735 C C . HIS A 1 90 ? 38.305 -4.556 10.702 1.00 62.56 90 HIS A C 1
ATOM 737 O O . HIS A 1 90 ? 37.957 -3.683 11.490 1.00 62.56 90 HIS A O 1
ATOM 743 N N . ARG A 1 91 ? 38.958 -5.654 11.108 1.00 64.81 91 ARG A N 1
ATOM 744 C CA . ARG A 1 91 ? 39.239 -5.934 12.526 1.00 64.81 91 ARG A CA 1
ATOM 745 C C . ARG A 1 91 ? 40.220 -4.934 13.148 1.00 64.81 91 ARG A C 1
ATOM 747 O O . ARG A 1 91 ? 40.026 -4.541 14.292 1.00 64.81 91 ARG A O 1
ATOM 754 N N . LYS A 1 92 ? 41.226 -4.484 12.388 1.00 61.88 92 LYS A N 1
ATOM 755 C CA . LYS A 1 92 ? 42.188 -3.467 12.844 1.00 61.88 92 LYS A CA 1
ATOM 756 C C . LYS A 1 92 ? 41.537 -2.085 12.992 1.00 61.88 92 LYS A C 1
ATOM 758 O O . LYS A 1 92 ? 41.820 -1.376 13.944 1.00 61.88 92 LYS A O 1
ATOM 763 N N . GLN A 1 93 ? 40.598 -1.753 12.104 1.00 60.00 93 GLN A N 1
ATOM 764 C CA . GLN A 1 93 ? 39.869 -0.481 12.128 1.00 60.00 93 GLN A CA 1
ATOM 765 C C . GLN A 1 93 ? 38.847 -0.395 13.276 1.00 60.00 93 GLN A C 1
ATOM 767 O O . GLN A 1 93 ? 38.598 0.685 13.799 1.00 60.00 93 GLN A O 1
ATOM 772 N N . SER A 1 94 ? 38.281 -1.530 13.702 1.00 57.44 94 SER A N 1
ATOM 773 C CA . SER A 1 94 ? 37.385 -1.597 14.866 1.00 57.44 94 SER A CA 1
ATOM 774 C C . SER A 1 94 ? 38.117 -1.565 16.213 1.00 57.44 94 SER A C 1
ATOM 776 O O . SER A 1 94 ? 37.514 -1.162 17.201 1.00 57.44 94 SER A O 1
ATOM 778 N N . GLN A 1 95 ? 39.398 -1.952 16.271 1.00 57.62 95 GLN A N 1
ATOM 779 C CA . GLN A 1 95 ? 40.200 -1.877 17.502 1.00 57.62 95 GLN A CA 1
ATOM 780 C C . GLN A 1 95 ? 40.712 -0.463 17.815 1.00 57.62 95 GLN A C 1
ATOM 782 O O . GLN A 1 95 ? 40.947 -0.166 18.976 1.00 57.62 95 GLN A O 1
ATOM 787 N N . GLU A 1 96 ? 40.827 0.426 16.825 1.00 53.19 96 GLU A N 1
ATOM 788 C CA . GLU A 1 96 ? 41.288 1.811 17.041 1.00 53.19 96 GLU A CA 1
ATOM 789 C C . GLU A 1 96 ? 40.160 2.776 17.474 1.00 53.19 96 GLU A C 1
ATOM 791 O O . GLU A 1 96 ? 40.437 3.890 17.904 1.00 53.19 96 GLU A O 1
ATOM 796 N N . LEU A 1 97 ? 38.888 2.357 17.401 1.00 51.72 97 LEU A N 1
ATOM 797 C CA . LEU A 1 97 ? 37.708 3.162 17.776 1.00 51.72 97 LEU A CA 1
ATOM 798 C C . LEU A 1 97 ? 37.017 2.702 19.075 1.00 51.72 97 LEU A C 1
ATOM 800 O O . LEU A 1 97 ? 36.053 3.333 19.502 1.00 51.72 97 LEU A O 1
ATOM 804 N N . GLY A 1 98 ? 37.476 1.606 19.688 1.00 44.41 98 GLY A N 1
ATOM 805 C CA . GLY A 1 98 ? 36.812 0.961 20.829 1.00 44.41 98 GLY A CA 1
ATOM 806 C C . GLY A 1 98 ? 37.308 1.360 22.222 1.00 44.41 98 GLY A C 1
ATOM 807 O O . GLY A 1 98 ? 36.723 0.916 23.202 1.00 44.41 98 GLY A O 1
ATOM 808 N N . ASP A 1 99 ? 38.346 2.190 22.335 1.00 43.25 99 ASP A N 1
ATOM 809 C CA . ASP A 1 99 ? 39.089 2.376 23.595 1.00 43.25 99 ASP A CA 1
ATOM 810 C C . ASP A 1 99 ? 38.629 3.572 24.457 1.00 43.25 99 ASP A C 1
ATOM 812 O O . ASP A 1 99 ? 39.380 4.055 25.298 1.00 43.25 99 ASP A O 1
ATOM 816 N N . SER A 1 100 ? 37.402 4.085 24.269 1.00 47.94 100 SER A N 1
ATOM 817 C CA . SER A 1 100 ? 36.963 5.318 24.954 1.00 47.94 100 SER A CA 1
ATOM 818 C C . SER A 1 100 ? 35.688 5.240 25.807 1.00 47.94 100 SER A C 1
ATOM 820 O O . SER A 1 100 ? 35.354 6.255 26.413 1.00 47.94 100 SER A O 1
ATOM 822 N N . LEU A 1 101 ? 34.964 4.122 25.921 1.00 47.75 101 LEU A N 1
ATOM 823 C CA . LEU A 1 101 ? 33.749 4.078 26.761 1.00 47.75 101 LEU A CA 1
ATOM 824 C C . LEU A 1 101 ? 33.559 2.713 27.440 1.00 47.75 101 LEU A C 1
ATOM 826 O O . LEU A 1 101 ? 32.804 1.868 26.966 1.00 47.75 101 LEU A O 1
ATOM 830 N N . LEU A 1 102 ? 34.230 2.532 28.579 1.00 38.75 102 LEU A N 1
ATOM 831 C CA . LEU A 1 102 ? 33.838 1.568 29.607 1.00 38.75 102 LEU A CA 1
ATOM 832 C C . LEU A 1 102 ? 32.964 2.290 30.639 1.00 38.75 102 LEU A C 1
ATOM 834 O O . LEU A 1 102 ? 33.443 3.157 31.366 1.00 38.75 102 LEU A O 1
ATOM 838 N N . LEU A 1 103 ? 31.687 1.922 30.690 1.00 38.66 103 LEU A N 1
ATOM 839 C CA . LEU A 1 103 ? 30.847 2.071 31.874 1.00 38.66 103 LEU A CA 1
ATOM 840 C C . LEU A 1 103 ? 30.272 0.691 32.192 1.00 38.66 103 LEU A C 1
ATOM 842 O O . LEU A 1 103 ? 29.771 0.002 31.299 1.00 38.66 103 LEU A O 1
ATOM 846 N N . ASP A 1 104 ? 30.410 0.301 33.455 1.00 38.09 104 ASP A N 1
ATOM 847 C CA . ASP A 1 104 ? 30.036 -1.003 33.993 1.00 38.09 104 ASP A CA 1
ATOM 848 C C . ASP A 1 104 ? 28.513 -1.250 33.956 1.00 38.09 104 ASP A C 1
ATOM 850 O O . ASP A 1 104 ? 27.726 -0.304 34.081 1.00 38.09 104 ASP A O 1
ATOM 854 N N . PRO A 1 105 ? 28.062 -2.512 33.821 1.00 43.56 105 PRO A N 1
ATOM 855 C CA . PRO A 1 105 ? 26.649 -2.867 33.902 1.00 43.56 105 PRO A CA 1
ATOM 856 C C . PRO A 1 105 ? 26.197 -3.074 35.360 1.00 43.56 105 PRO A C 1
ATOM 858 O O . PRO A 1 105 ? 26.956 -3.631 36.155 1.00 43.56 105 PRO A O 1
ATOM 861 N N . PRO A 1 106 ? 24.947 -2.726 35.725 1.00 42.12 106 PRO A N 1
ATOM 862 C CA . PRO A 1 106 ? 24.389 -3.142 36.999 1.00 42.12 106 PRO A CA 1
ATOM 863 C C . PRO A 1 106 ? 23.746 -4.529 36.892 1.00 42.12 106 PRO A C 1
ATOM 865 O O . PRO A 1 106 ? 22.952 -4.821 35.994 1.00 42.12 106 PRO A O 1
ATOM 868 N N . GLU A 1 107 ? 24.076 -5.362 37.871 1.00 42.47 107 GLU A N 1
ATOM 869 C CA . GLU A 1 107 ? 23.351 -6.573 38.229 1.00 42.47 107 GLU A CA 1
ATOM 870 C C . GLU A 1 107 ? 21.951 -6.229 38.762 1.00 42.47 107 GLU A C 1
ATOM 872 O O . GLU A 1 107 ? 21.792 -5.318 39.571 1.00 42.47 107 GLU A O 1
ATOM 877 N N . SER A 1 108 ? 20.935 -7.007 38.388 1.00 39.50 108 SER A N 1
ATOM 878 C CA . SER A 1 108 ? 19.906 -7.457 39.338 1.00 39.50 108 SER A CA 1
ATOM 879 C C . SER A 1 108 ? 19.079 -8.586 38.729 1.00 39.50 108 SER A C 1
ATOM 881 O O . SER A 1 108 ? 18.641 -8.526 37.581 1.00 39.50 108 SER A O 1
ATOM 883 N N . GLY A 1 109 ? 18.917 -9.653 39.509 1.00 39.25 109 GLY A N 1
ATOM 884 C CA . GLY A 1 109 ? 18.068 -10.787 39.181 1.00 39.25 109 GLY A CA 1
ATOM 885 C C . GLY A 1 109 ? 16.613 -10.558 39.579 1.00 39.25 109 GLY A C 1
ATOM 886 O O . GLY A 1 109 ? 16.314 -9.789 40.488 1.00 39.25 109 GLY A O 1
ATOM 887 N N . ALA A 1 110 ? 15.720 -11.311 38.945 1.00 33.12 110 ALA A N 1
ATOM 888 C CA . ALA A 1 110 ? 14.445 -11.692 39.528 1.00 33.12 110 ALA A CA 1
ATOM 889 C C . ALA A 1 110 ? 13.993 -13.024 38.924 1.00 33.12 110 ALA A C 1
ATOM 891 O O . ALA A 1 110 ? 14.050 -13.259 37.718 1.00 33.12 110 ALA A O 1
ATOM 892 N N . THR A 1 111 ? 13.603 -13.908 39.825 1.00 36.50 111 THR A N 1
ATOM 893 C CA . THR A 1 111 ? 13.090 -15.253 39.627 1.00 36.50 111 THR A CA 1
ATOM 894 C C . THR A 1 111 ? 11.593 -15.254 39.304 1.00 36.50 111 THR A C 1
ATOM 896 O O . THR A 1 111 ? 10.847 -14.393 39.760 1.00 36.50 111 THR A O 1
ATOM 899 N N . ALA A 1 112 ? 11.187 -16.346 38.647 1.00 32.66 112 ALA A N 1
ATOM 900 C CA . ALA A 1 112 ? 9.999 -17.161 38.927 1.00 32.66 112 ALA A CA 1
ATOM 901 C C . ALA A 1 112 ? 8.885 -17.240 37.862 1.00 32.66 112 ALA A C 1
ATOM 903 O O . ALA A 1 112 ? 8.381 -16.251 37.344 1.00 32.66 112 ALA A O 1
ATOM 904 N N . SER A 1 113 ? 8.454 -18.499 37.715 1.00 35.53 113 SER A N 1
ATOM 905 C CA . SER A 1 113 ? 7.071 -18.970 37.567 1.00 35.53 113 SER A CA 1
ATOM 906 C C . SER A 1 113 ? 6.587 -19.386 36.178 1.00 35.53 113 SER A C 1
ATOM 908 O O . SER A 1 113 ? 6.148 -18.595 35.352 1.00 35.53 113 SER A O 1
ATOM 910 N N . ASN A 1 114 ? 6.581 -20.713 36.019 1.00 45.31 114 ASN A N 1
ATOM 911 C CA . ASN A 1 114 ? 5.657 -21.478 35.190 1.00 45.31 114 ASN A CA 1
ATOM 912 C C . ASN A 1 114 ? 4.205 -21.044 35.439 1.00 45.31 114 ASN A C 1
ATOM 914 O O . ASN A 1 114 ? 3.774 -21.007 36.593 1.00 45.31 114 ASN A O 1
ATOM 918 N N . VAL A 1 115 ? 3.432 -20.846 34.371 1.00 33.97 115 VAL A N 1
ATOM 919 C CA . VAL A 1 115 ? 1.967 -20.858 34.432 1.00 33.97 115 VAL A CA 1
ATOM 920 C C . VAL A 1 115 ? 1.431 -21.766 33.331 1.00 33.97 115 VAL A C 1
ATOM 922 O O . VAL A 1 115 ? 1.874 -21.730 32.185 1.00 33.97 115 VAL A O 1
ATOM 925 N N . LEU A 1 116 ? 0.518 -22.629 33.769 1.00 36.69 116 LEU A N 1
ATOM 926 C CA . LEU A 1 116 ? -0.205 -23.639 33.019 1.00 36.69 116 LEU A CA 1
ATOM 927 C C . LEU A 1 116 ? -1.022 -23.068 31.854 1.00 36.69 116 LEU A C 1
ATOM 929 O O . LEU A 1 116 ? -1.610 -21.993 31.945 1.00 36.69 116 LEU A O 1
ATOM 933 N N . LEU A 1 117 ? -1.130 -23.899 30.816 1.00 39.47 117 LEU A N 1
ATOM 934 C CA . LEU A 1 117 ? -2.192 -23.890 29.816 1.00 39.47 117 LEU A CA 1
ATOM 935 C C . LEU A 1 117 ? -3.564 -23.880 30.501 1.00 39.47 117 LEU A C 1
ATOM 937 O O . LEU A 1 117 ? -3.885 -24.799 31.256 1.00 39.47 117 LEU A O 1
ATOM 941 N N . HIS A 1 118 ? -4.366 -22.865 30.196 1.00 42.19 118 HIS A N 1
ATOM 942 C CA . HIS A 1 118 ? -5.785 -22.835 30.514 1.00 42.19 118 HIS A CA 1
ATOM 943 C C . HIS A 1 118 ? -6.563 -22.646 29.210 1.00 42.19 118 HIS A C 1
ATOM 945 O O . HIS A 1 118 ? -6.463 -21.607 28.561 1.00 42.19 118 HIS A O 1
ATOM 951 N N . ASP A 1 119 ? -7.310 -23.683 28.830 1.00 42.94 119 ASP A N 1
ATOM 952 C CA . ASP A 1 119 ? -8.401 -23.594 27.861 1.00 42.94 119 ASP A CA 1
ATOM 953 C C . ASP A 1 119 ? -9.447 -22.606 28.394 1.00 42.94 119 ASP A C 1
ATOM 955 O O . ASP A 1 119 ? -9.882 -22.725 29.545 1.00 42.94 119 ASP A O 1
ATOM 959 N N . CYS A 1 120 ? -9.868 -21.657 27.556 1.00 34.69 120 CYS A N 1
ATOM 960 C CA . CYS A 1 120 ? -10.976 -20.747 27.841 1.00 34.69 120 CYS A CA 1
ATOM 961 C C . CYS A 1 120 ? -11.890 -20.627 26.619 1.00 34.69 120 CYS A C 1
ATOM 963 O O . CYS A 1 120 ? -11.786 -19.725 25.790 1.00 34.69 120 CYS A O 1
ATOM 965 N N . THR A 1 121 ? -12.834 -21.558 26.545 1.00 44.47 121 THR A N 1
ATOM 966 C CA . THR A 1 121 ? -13.979 -21.544 25.635 1.00 44.47 121 THR A CA 1
ATOM 967 C C . THR A 1 121 ? -15.067 -20.621 26.197 1.00 44.47 121 THR A C 1
ATOM 969 O O . THR A 1 121 ? -16.042 -21.091 26.775 1.00 44.47 121 THR A O 1
ATOM 972 N N . SER A 1 122 ? -14.918 -19.299 26.062 1.00 53.34 122 SER A N 1
ATOM 973 C CA . SER A 1 122 ? -16.022 -18.352 26.312 1.00 53.34 122 SER A CA 1
ATOM 974 C C . SER A 1 122 ? -15.775 -16.971 25.685 1.00 53.34 122 SER A C 1
ATOM 976 O O . SER A 1 122 ? -15.355 -16.042 26.370 1.00 53.34 122 SER A O 1
ATOM 978 N N . ALA A 1 123 ? -16.063 -16.804 24.392 1.00 53.06 123 ALA A N 1
ATOM 979 C CA . ALA A 1 123 ? -16.102 -15.478 23.764 1.00 53.06 123 ALA A CA 1
ATOM 980 C C . ALA A 1 123 ? -17.112 -15.429 22.604 1.00 53.06 123 ALA A C 1
ATOM 982 O O . ALA A 1 123 ? -16.791 -15.831 21.487 1.00 53.06 123 ALA A O 1
ATOM 983 N N . PRO A 1 124 ? -18.361 -14.994 22.867 1.00 52.78 124 PRO A N 1
ATOM 984 C CA . PRO A 1 124 ? -19.057 -14.210 21.836 1.00 52.78 124 PRO A CA 1
ATOM 985 C C . PRO A 1 124 ? -19.738 -12.920 22.338 1.00 52.78 124 PRO A C 1
ATOM 987 O O . PRO A 1 124 ? -19.999 -12.036 21.536 1.00 52.78 124 PRO A O 1
ATOM 990 N N . LEU A 1 125 ? -20.029 -12.762 23.637 1.00 45.34 125 LEU A N 1
ATOM 991 C CA . LEU A 1 125 ? -20.880 -11.653 24.118 1.00 45.34 125 LEU A CA 1
ATOM 992 C C . LEU A 1 125 ? -20.138 -10.326 24.359 1.00 45.34 125 LEU A C 1
ATOM 994 O O . LEU A 1 125 ? -20.720 -9.268 24.150 1.00 45.34 125 LEU A O 1
ATOM 998 N N . ALA A 1 126 ? -18.863 -10.361 24.760 1.00 55.41 126 ALA A N 1
ATOM 999 C CA . ALA A 1 126 ? -18.084 -9.148 25.045 1.00 55.41 126 ALA A CA 1
ATOM 1000 C C . ALA A 1 126 ? -17.584 -8.426 23.777 1.00 55.41 126 ALA A C 1
ATOM 1002 O O . ALA A 1 126 ? -17.407 -7.213 23.783 1.00 55.41 126 ALA A O 1
ATOM 1003 N N . ALA A 1 127 ? -17.381 -9.151 22.673 1.00 57.19 127 ALA A N 1
ATOM 1004 C CA . ALA A 1 127 ? -16.887 -8.570 21.423 1.00 57.19 127 ALA A CA 1
ATOM 1005 C C . ALA A 1 127 ? -17.947 -7.697 20.722 1.00 57.19 127 ALA A C 1
ATOM 1007 O O . ALA A 1 127 ? -17.620 -6.646 20.172 1.00 57.19 127 ALA A O 1
ATOM 1008 N N . VAL A 1 128 ? -19.226 -8.087 20.804 1.00 58.59 128 VAL A N 1
ATOM 1009 C CA . VAL A 1 128 ? -20.342 -7.349 20.186 1.00 58.59 128 VAL A CA 1
ATOM 1010 C C . VAL A 1 128 ? -20.512 -5.961 20.819 1.00 58.59 128 VAL A C 1
ATOM 1012 O O . VAL A 1 128 ? -20.707 -4.985 20.096 1.00 58.59 128 VAL A O 1
ATOM 1015 N N . SER A 1 129 ? -20.336 -5.825 22.143 1.00 72.25 129 SER A N 1
ATOM 1016 C CA . SER A 1 129 ? -20.402 -4.509 22.799 1.00 72.25 129 SER A CA 1
ATOM 1017 C C . SER A 1 129 ? -19.268 -3.576 22.374 1.00 72.25 129 SER A C 1
ATOM 1019 O O . SER A 1 129 ? -19.498 -2.380 22.208 1.00 72.25 129 SER A O 1
ATOM 1021 N N . THR A 1 130 ? -18.063 -4.110 22.147 1.00 82.38 130 THR A N 1
ATOM 1022 C CA . THR A 1 130 ? -16.892 -3.309 21.760 1.00 82.38 130 THR A CA 1
ATOM 1023 C C . THR A 1 130 ? -17.059 -2.701 20.367 1.00 82.38 130 THR A C 1
ATOM 1025 O O . THR A 1 130 ? -16.708 -1.538 20.164 1.00 82.38 130 THR A O 1
ATOM 1028 N N . PHE A 1 131 ? -17.623 -3.444 19.406 1.00 90.75 131 PHE A N 1
ATOM 1029 C CA . PHE A 1 131 ? -17.875 -2.894 18.071 1.00 90.75 131 PHE A CA 1
ATOM 1030 C C . PHE A 1 131 ? -18.970 -1.827 18.073 1.00 90.75 131 PHE A C 1
ATOM 1032 O O . PHE A 1 131 ? -18.807 -0.789 17.436 1.00 90.75 131 PHE A O 1
ATOM 1039 N N . ASP A 1 132 ? -20.086 -2.050 18.766 1.00 91.44 132 ASP A N 1
ATOM 1040 C CA . ASP A 1 132 ? -21.176 -1.070 18.781 1.00 91.44 132 ASP A CA 1
ATOM 1041 C C . ASP A 1 132 ? -20.753 0.239 19.468 1.00 91.44 132 ASP A C 1
ATOM 1043 O O . ASP A 1 132 ? -21.084 1.324 18.980 1.00 91.44 132 ASP A O 1
ATOM 1047 N N . GLU A 1 133 ? -19.949 0.158 20.534 1.00 90.62 133 GLU A N 1
ATOM 1048 C CA . GLU A 1 133 ? -19.333 1.328 21.172 1.00 90.62 133 GLU A CA 1
ATOM 1049 C C . GLU A 1 133 ? -18.405 2.071 20.195 1.00 90.62 133 GLU A C 1
ATOM 1051 O O . GLU A 1 133 ? -18.533 3.285 19.991 1.00 90.62 133 GLU A O 1
ATOM 1056 N N . LEU A 1 134 ? -17.531 1.323 19.515 1.00 93.06 134 LEU A N 1
ATOM 1057 C CA . LEU A 1 134 ? -16.626 1.828 18.486 1.00 93.06 134 LEU A CA 1
ATOM 1058 C C . LEU A 1 134 ? -17.373 2.506 17.326 1.00 93.06 134 LEU A C 1
ATOM 1060 O O . LEU A 1 134 ? -16.968 3.569 16.859 1.00 93.06 134 LEU A O 1
ATOM 1064 N N . PHE A 1 135 ? -18.450 1.896 16.836 1.00 94.44 135 PHE A N 1
ATOM 1065 C CA . PHE A 1 135 ? -19.226 2.385 15.700 1.00 94.44 135 PHE A CA 1
ATOM 1066 C C . PHE A 1 135 ? -20.078 3.608 16.078 1.00 94.44 135 PHE A C 1
ATOM 1068 O O . PHE A 1 135 ? -20.213 4.558 15.295 1.00 94.44 135 PHE A O 1
ATOM 1075 N N . GLY A 1 136 ? -20.626 3.623 17.295 1.00 93.56 136 GLY A N 1
ATOM 1076 C CA . GLY A 1 136 ? -21.397 4.742 17.829 1.00 93.56 136 GLY A CA 1
ATOM 1077 C C . GLY A 1 136 ? -20.539 5.985 18.065 1.00 93.56 136 GLY A C 1
ATOM 1078 O O . GLY A 1 136 ? -20.924 7.084 17.653 1.00 93.56 136 GLY A O 1
ATOM 1079 N N . SER A 1 137 ? -19.355 5.809 18.661 1.00 91.56 137 SER A N 1
ATOM 1080 C CA . SER A 1 137 ? -18.470 6.907 19.064 1.00 91.56 137 SER A CA 1
ATOM 1081 C C . SER A 1 137 ? -16.991 6.652 18.724 1.00 91.56 137 SER A C 1
ATOM 1083 O O . SER A 1 137 ? -16.141 6.602 19.614 1.00 91.56 137 SER A O 1
ATOM 1085 N N . PRO A 1 138 ? -16.615 6.569 17.435 1.00 86.50 138 PRO A N 1
ATOM 1086 C CA . PRO A 1 138 ? -15.218 6.348 17.033 1.00 86.50 138 PRO A CA 1
ATOM 1087 C C . PRO A 1 138 ? -14.289 7.510 17.416 1.00 86.50 138 PRO A C 1
ATOM 1089 O O . PRO A 1 138 ? -13.084 7.323 17.547 1.00 86.50 138 PRO A O 1
ATOM 1092 N N . ALA A 1 139 ? -14.841 8.708 17.642 1.00 87.88 139 ALA A N 1
ATOM 1093 C CA . ALA A 1 139 ? -14.093 9.873 18.116 1.00 87.88 139 ALA A CA 1
ATOM 1094 C C . ALA A 1 139 ? -13.583 9.726 19.562 1.00 87.88 139 ALA A C 1
ATOM 1096 O O . ALA A 1 139 ? -12.729 10.503 19.980 1.00 87.88 139 ALA A O 1
ATOM 1097 N N . SER A 1 140 ? -14.089 8.744 20.319 1.00 87.31 140 SER A N 1
ATOM 1098 C CA . SER A 1 140 ? -13.557 8.397 21.643 1.00 87.31 140 SER A CA 1
ATOM 1099 C C . SER A 1 140 ? -12.155 7.780 21.577 1.00 87.31 140 SER A C 1
ATOM 1101 O O . SER A 1 140 ? -11.424 7.808 22.566 1.00 87.31 140 SER A O 1
ATOM 1103 N N . ILE A 1 141 ? -11.745 7.269 20.410 1.00 90.31 141 ILE A N 1
ATOM 1104 C CA . ILE A 1 141 ? -10.402 6.737 20.202 1.00 90.31 141 ILE A CA 1
ATOM 1105 C C . ILE A 1 141 ? -9.411 7.879 20.030 1.00 90.31 141 ILE A C 1
ATOM 1107 O O . ILE A 1 141 ? -9.515 8.699 19.116 1.00 90.31 141 ILE A O 1
ATOM 1111 N N . GLY A 1 142 ? -8.380 7.872 20.873 1.00 91.38 142 GLY A N 1
ATOM 1112 C CA . GLY A 1 142 ? -7.220 8.735 20.703 1.00 91.38 142 GLY A CA 1
ATOM 1113 C C . GLY A 1 142 ? -6.437 8.346 19.451 1.00 91.38 142 GLY A C 1
ATOM 1114 O O . GLY A 1 142 ? -5.654 7.395 19.478 1.00 91.38 142 GLY A O 1
ATOM 1115 N N . LEU A 1 143 ? -6.634 9.082 18.355 1.00 96.56 143 LEU A N 1
ATOM 1116 C CA . LEU A 1 143 ? -5.867 8.881 17.126 1.00 96.56 143 LEU A CA 1
ATOM 1117 C C . LEU A 1 143 ? -4.377 9.214 17.355 1.00 96.56 143 LEU A C 1
ATOM 1119 O O . LEU A 1 143 ? -4.078 10.184 18.055 1.00 96.56 143 LEU A O 1
ATOM 1123 N N . PRO A 1 144 ? -3.427 8.457 16.765 1.00 96.62 144 PRO A N 1
ATOM 1124 C CA . PRO A 1 144 ? -1.996 8.637 17.038 1.00 96.62 144 PRO A CA 1
ATOM 1125 C C . PRO A 1 144 ? -1.443 10.014 16.657 1.00 96.62 144 PRO A C 1
ATOM 1127 O O . PRO A 1 144 ? -0.542 10.527 17.319 1.00 96.62 144 PRO A O 1
ATOM 1130 N N . SER A 1 145 ? -1.951 10.599 15.573 1.00 96.62 145 SER A N 1
ATOM 1131 C CA . SER A 1 145 ? -1.509 11.889 15.046 1.00 96.62 145 SER A CA 1
ATOM 1132 C C . SER A 1 145 ? -2.594 12.517 14.164 1.00 96.62 145 SER A C 1
ATOM 1134 O O . SER A 1 145 ? -3.610 11.895 13.856 1.00 96.62 145 SER A O 1
ATOM 1136 N N . THR A 1 146 ? -2.388 13.765 13.736 1.00 96.25 146 THR A N 1
ATOM 1137 C CA . THR A 1 146 ? -3.351 14.522 12.909 1.00 96.25 146 THR A CA 1
ATOM 1138 C C . THR A 1 146 ? -3.467 14.022 11.470 1.00 96.25 146 THR A C 1
ATOM 1140 O O . THR A 1 146 ? -4.336 14.478 10.729 1.00 96.25 146 THR A O 1
ATOM 1143 N N . THR A 1 147 ? -2.590 13.110 11.047 1.00 96.62 147 THR A N 1
ATOM 1144 C CA . THR A 1 147 ? -2.679 12.449 9.739 1.00 96.62 147 THR A CA 1
ATOM 1145 C C . THR A 1 147 ? -3.661 11.285 9.754 1.00 96.62 147 THR A C 1
ATOM 1147 O O . THR A 1 147 ? -4.046 10.816 8.683 1.00 96.62 147 THR A O 1
ATOM 1150 N N . TRP A 1 148 ? -4.078 10.823 10.935 1.00 98.00 148 TRP A N 1
ATOM 1151 C CA . TRP A 1 148 ? -5.098 9.799 11.073 1.00 98.00 148 TRP A CA 1
ATOM 1152 C C . TRP A 1 148 ? -6.497 10.402 11.061 1.00 98.00 148 TRP A C 1
ATOM 1154 O O . TRP A 1 148 ? -6.756 11.464 11.622 1.00 98.00 148 TRP A O 1
ATOM 1164 N N . GLY A 1 149 ? -7.413 9.670 10.447 1.00 97.38 149 GLY A N 1
ATOM 1165 C CA . GLY A 1 149 ? -8.847 9.907 10.513 1.00 97.38 149 GLY A CA 1
ATOM 1166 C C . GLY A 1 149 ? -9.595 8.584 10.552 1.00 97.38 149 GLY A C 1
ATOM 1167 O O . GLY A 1 149 ? -8.984 7.516 10.466 1.00 97.38 149 GLY A O 1
ATOM 1168 N N . PHE A 1 150 ? -10.917 8.658 10.663 1.00 97.50 150 PHE A N 1
ATOM 1169 C CA . PHE A 1 150 ? -11.776 7.486 10.596 1.00 97.50 150 PHE A CA 1
ATOM 1170 C C . PHE A 1 150 ? -12.999 7.731 9.717 1.00 97.50 150 PHE A C 1
ATOM 1172 O O . PHE A 1 150 ? -13.453 8.861 9.528 1.00 97.50 150 PHE A O 1
ATOM 1179 N N . HIS A 1 151 ? -13.560 6.637 9.222 1.00 96.56 151 HIS A N 1
ATOM 1180 C CA . HIS A 1 151 ? -14.789 6.594 8.457 1.00 96.56 151 HIS A CA 1
ATOM 1181 C C . HIS A 1 151 ? -15.662 5.463 8.985 1.00 96.56 151 HIS A C 1
ATOM 1183 O O . HIS A 1 151 ? -15.171 4.387 9.318 1.00 96.56 151 HIS A O 1
ATOM 1189 N N . ARG A 1 152 ? -16.968 5.710 9.041 1.00 96.38 152 ARG A N 1
ATOM 1190 C CA . ARG A 1 152 ? -17.966 4.673 9.297 1.00 96.38 152 ARG A CA 1
ATOM 1191 C C . ARG A 1 152 ? -18.599 4.302 7.975 1.00 96.38 152 ARG A C 1
ATOM 1193 O O . ARG A 1 152 ? -19.017 5.190 7.232 1.00 96.38 152 ARG A O 1
ATOM 1200 N N . LEU A 1 153 ? -18.655 3.012 7.698 1.00 95.81 153 LEU A N 1
ATOM 1201 C CA . LEU A 1 153 ? -19.323 2.474 6.531 1.00 95.81 153 LEU A CA 1
ATOM 1202 C C . LEU A 1 153 ? -20.503 1.638 7.012 1.00 95.81 153 LEU A C 1
ATOM 1204 O O . LEU A 1 153 ? -20.331 0.755 7.846 1.00 95.81 153 LEU A O 1
ATOM 1208 N N . GLN A 1 154 ? -21.686 1.935 6.486 1.00 95.44 154 GLN A N 1
ATOM 1209 C CA . GLN A 1 154 ? -22.875 1.115 6.657 1.00 95.44 154 GLN A CA 1
ATOM 1210 C C . GLN A 1 154 ? -23.512 0.939 5.288 1.00 95.44 154 GLN A C 1
ATOM 1212 O O . GLN A 1 154 ? -23.936 1.916 4.669 1.00 95.44 154 GLN A O 1
ATOM 1217 N N . VAL A 1 155 ? -23.513 -0.297 4.803 1.00 92.75 155 VAL A N 1
ATOM 1218 C CA . VAL A 1 155 ? -24.135 -0.681 3.537 1.00 92.75 155 VAL A CA 1
ATOM 1219 C C . VAL A 1 155 ? -24.970 -1.915 3.828 1.00 92.75 155 VAL A C 1
ATOM 1221 O O . VAL A 1 155 ? -24.422 -2.954 4.191 1.00 92.75 155 VAL A O 1
ATOM 1224 N N . ASP A 1 156 ? -26.288 -1.777 3.710 1.00 92.75 156 ASP A N 1
ATOM 1225 C CA . ASP A 1 156 ? -27.253 -2.793 4.130 1.00 92.75 156 ASP A CA 1
ATOM 1226 C C . ASP A 1 156 ? -27.013 -3.210 5.599 1.00 92.75 156 ASP A C 1
ATOM 1228 O O . ASP A 1 156 ? -26.968 -2.358 6.490 1.00 92.75 156 ASP A O 1
ATOM 1232 N N . GLU A 1 157 ? -26.807 -4.506 5.839 1.00 90.00 157 GLU A N 1
ATOM 1233 C CA . GLU A 1 157 ? -26.538 -5.107 7.153 1.00 90.00 157 GLU A CA 1
ATOM 1234 C C . GLU A 1 157 ? -25.037 -5.191 7.492 1.00 90.00 157 GLU A C 1
ATOM 1236 O O . GLU A 1 157 ? -24.652 -5.841 8.464 1.00 90.00 157 GLU A O 1
ATOM 1241 N N . LEU A 1 158 ? -24.161 -4.590 6.679 1.00 92.25 158 LEU A N 1
ATOM 1242 C CA . LEU A 1 158 ? -22.715 -4.609 6.895 1.00 92.25 158 LEU A CA 1
ATOM 1243 C C . LEU A 1 158 ? -22.241 -3.278 7.471 1.00 92.25 158 LEU A C 1
ATOM 1245 O O . LEU A 1 158 ? -22.412 -2.221 6.854 1.00 92.25 158 LEU A O 1
ATOM 1249 N N . ARG A 1 159 ? -21.606 -3.345 8.646 1.00 95.75 159 ARG A N 1
ATOM 1250 C CA . ARG A 1 159 ? -20.990 -2.199 9.322 1.00 95.75 159 ARG A CA 1
ATOM 1251 C C . ARG A 1 159 ? -19.481 -2.374 9.453 1.00 95.75 159 ARG A C 1
ATOM 1253 O O . ARG A 1 159 ? -19.003 -3.402 9.933 1.00 95.75 159 ARG A O 1
ATOM 1260 N N . ASN A 1 160 ? -18.749 -1.316 9.111 1.00 95.88 160 ASN A N 1
ATOM 1261 C CA . ASN A 1 160 ? -17.306 -1.230 9.299 1.00 95.88 160 ASN A CA 1
ATOM 1262 C C . ASN A 1 160 ? -16.909 0.123 9.894 1.00 95.88 160 ASN A C 1
ATOM 1264 O O . ASN A 1 160 ? -17.516 1.162 9.606 1.00 95.88 160 ASN A O 1
ATOM 1268 N N . VAL A 1 161 ? -15.824 0.117 10.662 1.00 96.88 161 VAL A N 1
ATOM 1269 C CA . VAL A 1 161 ? -15.088 1.321 11.046 1.00 96.88 161 VAL A CA 1
ATOM 1270 C C . VAL A 1 161 ? -13.696 1.232 10.442 1.00 96.88 161 VAL A C 1
ATOM 1272 O O . VAL A 1 161 ? -12.948 0.295 10.704 1.00 96.88 161 VAL A O 1
ATOM 1275 N N . VAL A 1 162 ? -13.352 2.221 9.624 1.00 97.31 162 VAL A N 1
ATOM 1276 C CA . VAL A 1 162 ? -12.070 2.288 8.925 1.00 97.31 162 VAL A CA 1
ATOM 1277 C C . VAL A 1 162 ? -11.265 3.446 9.480 1.00 97.31 162 VAL A C 1
ATOM 1279 O O . VAL A 1 162 ? -11.693 4.591 9.377 1.00 97.31 162 VAL A O 1
ATOM 1282 N N . PHE A 1 163 ? -10.077 3.173 10.002 1.00 97.88 163 PHE A N 1
ATOM 1283 C CA . PHE A 1 163 ? -9.082 4.176 10.366 1.00 97.88 163 PHE A CA 1
ATOM 1284 C C . PHE A 1 163 ? -8.041 4.294 9.258 1.00 97.88 163 PHE A C 1
ATOM 1286 O O . PHE A 1 163 ? -7.561 3.285 8.743 1.00 97.88 163 PHE A O 1
ATOM 1293 N N . SER A 1 164 ? -7.659 5.514 8.891 1.00 97.81 164 SER A N 1
ATOM 1294 C CA . SER A 1 164 ? -6.720 5.752 7.793 1.00 97.81 164 SER A CA 1
ATOM 1295 C C . SER A 1 164 ? -5.668 6.799 8.139 1.00 97.81 164 SER A C 1
ATOM 1297 O O . SER A 1 164 ? -6.033 7.923 8.478 1.00 97.81 164 SER A O 1
ATOM 1299 N N . GLU A 1 165 ? -4.385 6.470 7.959 1.00 97.62 165 GLU A N 1
ATOM 1300 C CA . GLU A 1 165 ? -3.297 7.456 7.895 1.00 97.62 165 GLU A CA 1
ATOM 1301 C C . GLU A 1 165 ? -3.266 8.041 6.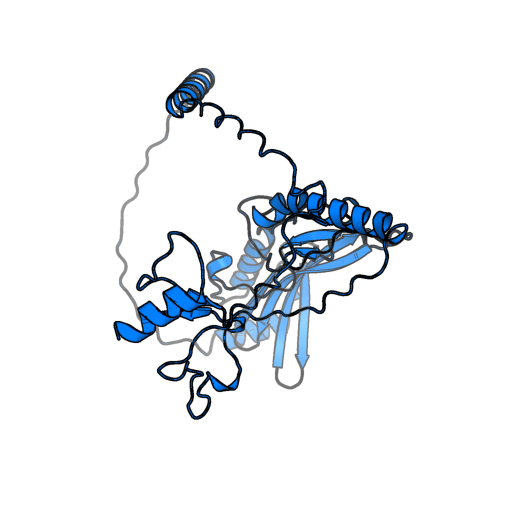481 1.00 97.62 165 GLU A C 1
ATOM 1303 O O . GLU A 1 165 ? -3.004 7.329 5.505 1.00 97.62 165 GLU A O 1
ATOM 1308 N N . LEU A 1 166 ? -3.508 9.339 6.355 1.00 95.75 166 LEU A N 1
ATOM 1309 C CA . LEU A 1 166 ? -3.491 10.061 5.093 1.00 95.75 166 LEU A CA 1
ATOM 1310 C C . LEU A 1 166 ? -2.154 10.774 4.890 1.00 95.75 166 LEU A C 1
ATOM 1312 O O . LEU A 1 166 ? -1.596 11.379 5.804 1.00 95.75 166 LEU A O 1
ATOM 1316 N N . ARG A 1 167 ? -1.646 10.762 3.655 1.00 92.56 167 ARG A N 1
ATOM 1317 C CA . ARG A 1 167 ? -0.448 11.523 3.281 1.00 92.56 167 ARG A CA 1
ATOM 1318 C C . ARG A 1 167 ? -0.700 12.420 2.091 1.00 92.56 167 ARG A C 1
ATOM 1320 O O . ARG A 1 167 ? -1.286 12.004 1.093 1.00 92.56 167 ARG A O 1
ATOM 1327 N N . ARG A 1 168 ? -0.181 13.645 2.182 1.00 90.69 168 ARG A N 1
ATOM 1328 C CA . ARG A 1 168 ? -0.117 14.574 1.058 1.00 90.69 168 ARG A CA 1
ATOM 1329 C C . ARG A 1 168 ? 1.013 14.160 0.128 1.00 90.69 168 ARG A C 1
ATOM 1331 O O . ARG A 1 168 ? 2.163 14.020 0.541 1.00 90.69 168 ARG A O 1
ATOM 1338 N N . VAL A 1 169 ? 0.677 13.997 -1.137 1.00 86.25 169 VAL A N 1
ATOM 1339 C CA . VAL A 1 169 ? 1.586 13.585 -2.191 1.00 86.25 169 VAL A CA 1
ATOM 1340 C C . VAL A 1 169 ? 1.560 14.628 -3.296 1.00 86.25 169 VAL A C 1
ATOM 1342 O O . VAL A 1 169 ? 0.498 15.116 -3.675 1.00 86.25 169 VAL A O 1
ATOM 1345 N N . ARG A 1 170 ? 2.741 14.992 -3.797 1.00 82.06 170 ARG A N 1
ATOM 1346 C CA . ARG A 1 170 ? 2.876 15.899 -4.939 1.00 82.06 170 ARG A CA 1
ATOM 1347 C C . ARG A 1 170 ? 2.895 15.094 -6.225 1.00 82.06 170 ARG A C 1
ATOM 1349 O O . ARG A 1 170 ? 3.625 14.107 -6.315 1.00 82.06 170 ARG A O 1
ATOM 1356 N N . GLU A 1 171 ? 2.109 15.521 -7.202 1.00 71.75 171 GLU A N 1
ATOM 1357 C CA . GLU A 1 171 ? 2.103 14.906 -8.518 1.00 71.75 171 GLU A CA 1
ATOM 1358 C C . GLU A 1 171 ? 3.313 15.397 -9.328 1.00 71.75 171 GLU A C 1
ATOM 1360 O O . GLU A 1 171 ? 3.409 16.584 -9.627 1.00 71.75 171 GLU A O 1
ATOM 1365 N N . PRO A 1 172 ? 4.267 14.524 -9.706 1.00 61.53 172 PRO A N 1
ATOM 1366 C CA . PRO A 1 172 ? 5.502 14.983 -10.346 1.00 61.53 172 PRO A CA 1
ATOM 1367 C C . PRO A 1 172 ? 5.330 15.428 -11.803 1.00 61.53 172 PRO A C 1
ATOM 1369 O O . PRO A 1 172 ? 6.283 15.950 -12.377 1.00 61.53 172 PRO A O 1
ATOM 1372 N N . GLN A 1 173 ? 4.183 15.118 -12.421 1.00 59.69 173 GLN A N 1
ATOM 1373 C CA . GLN A 1 173 ? 3.980 15.171 -13.874 1.00 59.69 173 GLN A CA 1
ATOM 1374 C C . GLN A 1 173 ? 3.070 16.317 -14.336 1.00 59.69 173 GLN A C 1
ATOM 1376 O O . GLN A 1 173 ? 2.935 16.517 -15.541 1.00 59.69 173 GLN A O 1
ATOM 1381 N N . CYS A 1 174 ? 2.458 17.070 -13.418 1.00 53.94 174 CYS A N 1
ATOM 1382 C CA . CYS A 1 174 ? 1.573 18.176 -13.771 1.00 53.94 174 CYS A CA 1
ATOM 1383 C C . CYS A 1 174 ? 2.329 19.512 -13.705 1.00 53.94 174 CYS A C 1
ATOM 1385 O O . CYS A 1 174 ? 3.135 19.735 -12.806 1.00 53.94 174 CYS A O 1
ATOM 1387 N N . ALA A 1 175 ? 2.089 20.403 -14.672 1.00 56.34 175 ALA A N 1
ATOM 1388 C CA . ALA A 1 175 ? 2.678 21.748 -14.686 1.00 56.34 175 ALA A CA 1
ATOM 1389 C C . ALA A 1 175 ? 2.095 22.659 -13.587 1.00 56.34 175 ALA A C 1
ATOM 1391 O O . ALA A 1 175 ? 2.703 23.663 -13.224 1.00 56.34 175 ALA A O 1
ATOM 1392 N N . ALA A 1 176 ? 0.924 22.300 -13.057 1.00 64.75 176 ALA A N 1
ATOM 1393 C CA . ALA A 1 176 ? 0.369 22.874 -11.843 1.00 64.75 176 ALA A CA 1
ATOM 1394 C C . ALA A 1 176 ? 0.894 22.090 -10.628 1.00 64.75 176 ALA A C 1
ATOM 1396 O O . ALA A 1 176 ? 0.967 20.866 -10.690 1.00 64.75 176 ALA A O 1
ATOM 1397 N N . ASP A 1 177 ? 1.237 22.777 -9.531 1.00 68.75 177 ASP A N 1
ATOM 1398 C CA . ASP A 1 177 ? 1.633 22.174 -8.244 1.00 68.75 177 ASP A CA 1
ATOM 1399 C C . ASP A 1 177 ? 0.423 21.491 -7.578 1.00 68.75 177 ASP A C 1
ATOM 1401 O O . ASP A 1 177 ? -0.121 21.936 -6.564 1.00 68.75 177 ASP A O 1
ATOM 1405 N N . THR A 1 178 ? -0.076 20.430 -8.215 1.00 78.19 178 THR A N 1
ATOM 1406 C CA . THR A 1 178 ? -1.217 19.658 -7.746 1.00 78.19 178 THR A CA 1
ATOM 1407 C C . THR A 1 178 ? -0.729 18.650 -6.719 1.00 78.19 178 THR A C 1
ATOM 1409 O O . THR A 1 178 ? 0.029 17.714 -6.988 1.00 78.19 178 THR A O 1
ATOM 1412 N N . SER A 1 179 ? -1.179 18.846 -5.486 1.00 84.44 179 SER A N 1
ATOM 1413 C CA . SER A 1 179 ? -1.033 17.854 -4.433 1.00 84.44 179 SER A CA 1
ATOM 1414 C C . SER A 1 179 ? -2.354 17.140 -4.209 1.00 84.44 179 SER A C 1
ATOM 1416 O O . SER A 1 179 ? -3.385 17.799 -4.097 1.00 84.44 179 SER A O 1
ATOM 1418 N N . HIS A 1 180 ? -2.308 15.826 -4.057 1.00 87.44 180 HIS A N 1
ATOM 1419 C CA . HIS A 1 180 ? -3.458 15.013 -3.687 1.00 87.44 180 HIS A CA 1
ATOM 1420 C C . HIS A 1 180 ? -3.170 14.264 -2.383 1.00 87.44 180 HIS A C 1
ATOM 1422 O O . HIS A 1 180 ? -2.021 14.143 -1.948 1.00 87.44 180 HIS A O 1
ATOM 1428 N N . ILE A 1 181 ? -4.226 13.806 -1.723 1.00 90.94 181 ILE A N 1
ATOM 1429 C CA . ILE A 1 181 ? -4.138 13.049 -0.476 1.00 90.94 181 ILE A CA 1
ATOM 1430 C C . ILE A 1 181 ? -4.378 11.581 -0.803 1.00 90.94 181 ILE A C 1
ATOM 1432 O O . ILE A 1 181 ? -5.280 11.258 -1.573 1.00 90.94 181 ILE A O 1
ATOM 1436 N N . VAL A 1 182 ? -3.563 10.696 -0.234 1.00 91.12 182 VAL A N 1
ATOM 1437 C CA . VAL A 1 182 ? -3.706 9.248 -0.414 1.00 91.12 182 VAL A CA 1
ATOM 1438 C C . VAL A 1 182 ? -3.699 8.530 0.930 1.00 91.12 182 VAL A C 1
ATOM 1440 O O . VAL A 1 182 ? -2.930 8.922 1.815 1.00 91.12 182 VAL A O 1
ATOM 1443 N N . PRO A 1 183 ? -4.491 7.457 1.086 1.00 93.31 183 PRO A N 1
ATOM 1444 C CA . PRO A 1 183 ? -4.365 6.574 2.230 1.00 93.31 183 PRO A CA 1
ATOM 1445 C C . PRO A 1 183 ? -3.034 5.823 2.156 1.00 93.31 183 PRO A C 1
ATOM 1447 O O . PRO A 1 183 ? -2.687 5.186 1.155 1.00 93.31 183 PRO A O 1
ATOM 1450 N N . TRP A 1 184 ? -2.262 5.932 3.227 1.00 94.19 184 TRP A N 1
ATOM 1451 C CA . TRP A 1 184 ? -0.950 5.317 3.364 1.00 94.19 184 TRP A CA 1
ATOM 1452 C C . TRP A 1 184 ? -1.020 4.022 4.169 1.00 94.19 184 TRP A C 1
ATOM 1454 O O . TRP A 1 184 ? -0.433 3.012 3.766 1.00 94.19 184 TRP A O 1
ATOM 1464 N N . LYS A 1 185 ? -1.795 4.049 5.255 1.00 96.25 185 LYS A N 1
ATOM 1465 C CA . LYS A 1 185 ? -2.148 2.905 6.098 1.00 96.25 185 LYS A CA 1
ATOM 1466 C C . LYS A 1 185 ? -3.647 2.933 6.349 1.00 96.25 185 LYS A C 1
ATOM 1468 O O . LYS A 1 185 ? -4.232 4.009 6.449 1.00 96.25 185 LYS A O 1
ATOM 1473 N N . LEU A 1 186 ? -4.246 1.759 6.432 1.00 96.75 186 LEU A N 1
ATOM 1474 C CA . LEU A 1 186 ? -5.667 1.558 6.667 1.00 96.75 186 LEU A CA 1
ATOM 1475 C C . LEU A 1 186 ? -5.820 0.399 7.647 1.00 96.75 186 LEU A C 1
ATOM 1477 O O . LEU A 1 186 ? -5.197 -0.644 7.449 1.00 96.75 186 LEU A O 1
ATOM 1481 N N . LEU A 1 187 ? -6.636 0.599 8.671 1.00 96.44 187 LEU A N 1
ATOM 1482 C CA . LEU A 1 187 ? -7.129 -0.433 9.571 1.00 96.44 187 LEU A CA 1
ATOM 1483 C C . LEU A 1 187 ? -8.644 -0.472 9.409 1.00 96.44 187 LEU A C 1
ATOM 1485 O O . LEU A 1 187 ? -9.316 0.510 9.706 1.00 96.44 187 LEU A O 1
ATOM 1489 N N . ASP A 1 188 ? -9.160 -1.581 8.913 1.00 95.44 188 ASP A N 1
ATOM 1490 C CA . ASP A 1 188 ? -10.586 -1.825 8.744 1.00 95.44 188 ASP A CA 1
ATOM 1491 C C . ASP A 1 188 ? -11.045 -2.841 9.789 1.00 95.44 188 ASP A C 1
ATOM 1493 O O . ASP A 1 188 ? -10.421 -3.889 9.955 1.00 95.44 188 ASP A O 1
ATOM 1497 N N . ILE A 1 189 ? -12.104 -2.488 10.511 1.00 94.69 189 ILE A N 1
ATOM 1498 C CA . ILE A 1 189 ? -12.703 -3.272 11.588 1.00 94.69 189 ILE A CA 1
ATOM 1499 C C . ILE A 1 189 ? -14.149 -3.530 11.195 1.00 94.69 189 ILE A C 1
ATOM 1501 O O . ILE A 1 189 ? -14.926 -2.580 11.064 1.00 94.69 189 ILE A O 1
ATOM 1505 N N . ASN A 1 190 ? -14.516 -4.794 11.000 1.00 93.38 190 ASN A N 1
ATOM 1506 C CA . ASN A 1 190 ? -15.897 -5.160 10.698 1.00 93.38 190 ASN A CA 1
ATOM 1507 C C . ASN A 1 190 ? -16.723 -5.385 11.977 1.00 93.38 190 ASN A C 1
ATOM 1509 O O . ASN A 1 190 ? -16.189 -5.409 13.086 1.00 93.38 190 ASN A O 1
ATOM 1513 N N . GLN A 1 191 ? -18.033 -5.571 11.808 1.00 92.25 191 GLN A N 1
ATOM 1514 C CA . GLN A 1 191 ? -18.977 -5.796 12.908 1.00 92.25 191 GLN A CA 1
ATOM 1515 C C . GLN A 1 191 ? -18.725 -7.049 13.754 1.00 92.25 191 GLN A C 1
ATOM 1517 O O . GLN A 1 191 ? -19.187 -7.113 14.890 1.00 92.25 191 GLN A O 1
ATOM 1522 N N . ASP A 1 192 ? -17.957 -8.005 13.231 1.00 90.38 192 ASP A N 1
ATOM 1523 C CA . ASP A 1 192 ? -17.528 -9.209 13.946 1.00 90.38 192 ASP A CA 1
ATOM 1524 C C . ASP A 1 192 ? -16.184 -8.998 14.677 1.00 90.38 192 ASP A C 1
ATOM 1526 O O . ASP A 1 192 ? -15.568 -9.957 15.140 1.00 90.38 192 ASP A O 1
ATOM 1530 N N . VAL A 1 193 ? -15.699 -7.749 14.755 1.00 89.69 193 VAL A N 1
ATOM 1531 C CA . VAL A 1 193 ? -14.395 -7.355 15.328 1.00 89.69 193 VAL A CA 1
ATOM 1532 C C . VAL A 1 193 ? -13.213 -8.023 14.607 1.00 89.69 193 VAL A C 1
ATOM 1534 O O . VAL A 1 193 ? -12.113 -8.153 15.138 1.00 89.69 193 VAL A O 1
ATOM 1537 N N . GLN A 1 194 ? -13.399 -8.425 13.349 1.00 89.31 194 GLN A N 1
ATOM 1538 C CA . GLN A 1 194 ? -12.300 -8.901 12.517 1.00 89.31 194 GLN A CA 1
ATOM 1539 C C . GLN A 1 194 ? -11.566 -7.709 11.912 1.00 89.31 194 GLN A C 1
ATOM 1541 O O . GLN A 1 194 ? -12.170 -6.794 11.344 1.00 89.31 194 GLN A O 1
ATOM 1546 N N . LEU A 1 195 ? -10.242 -7.750 12.023 1.00 92.12 195 LEU A N 1
ATOM 1547 C CA . LEU A 1 195 ? -9.359 -6.688 11.569 1.00 92.12 195 LEU A CA 1
ATOM 1548 C C . LEU A 1 195 ? -8.750 -7.034 10.215 1.00 92.12 195 LEU A C 1
ATOM 1550 O O . LEU A 1 195 ? -8.270 -8.147 9.991 1.00 92.12 195 LEU A O 1
ATOM 1554 N N . SER A 1 196 ? -8.679 -6.042 9.335 1.00 93.44 196 SER A N 1
ATOM 1555 C CA . SER A 1 196 ? -7.839 -6.100 8.148 1.00 93.44 196 SER A CA 1
ATOM 1556 C C . SER A 1 196 ? -6.968 -4.851 8.050 1.00 93.44 196 SER A C 1
ATOM 1558 O O . SER A 1 196 ? -7.420 -3.724 8.250 1.00 93.44 196 SER A O 1
ATOM 1560 N N . VAL A 1 197 ? -5.679 -5.045 7.765 1.00 95.19 197 VAL A N 1
ATOM 1561 C CA . VAL A 1 197 ? -4.733 -3.940 7.579 1.00 95.19 197 VAL A CA 1
ATOM 1562 C C . VAL A 1 197 ? -4.352 -3.850 6.113 1.00 95.19 197 VAL A C 1
ATOM 1564 O O . VAL A 1 197 ? -3.963 -4.836 5.484 1.00 95.19 197 VAL A O 1
ATOM 1567 N N . VAL A 1 198 ? -4.422 -2.640 5.564 1.00 95.06 198 VAL A N 1
ATOM 1568 C CA . VAL A 1 198 ? -4.027 -2.338 4.191 1.00 95.06 198 VAL A CA 1
ATOM 1569 C C . VAL A 1 198 ? -2.916 -1.288 4.209 1.00 95.06 198 VAL A C 1
ATOM 1571 O O . VAL A 1 198 ? -3.104 -0.150 4.631 1.00 95.06 198 VAL A O 1
ATOM 1574 N N . LEU A 1 199 ? -1.733 -1.655 3.713 1.00 94.38 199 LEU A N 1
ATOM 1575 C CA . LEU A 1 199 ? -0.580 -0.761 3.588 1.00 94.38 199 LEU A CA 1
ATOM 1576 C C . LEU A 1 199 ? -0.380 -0.395 2.119 1.00 94.38 199 LEU A C 1
ATOM 1578 O O . LEU A 1 199 ? -0.136 -1.267 1.282 1.00 94.38 199 LEU A O 1
ATOM 1582 N N . MET A 1 200 ? -0.453 0.898 1.792 1.00 91.00 200 MET A N 1
ATOM 1583 C CA . MET A 1 200 ? -0.285 1.407 0.421 1.00 91.00 200 MET A CA 1
ATOM 1584 C C . MET A 1 200 ? -1.156 0.655 -0.608 1.00 91.00 200 MET A C 1
ATOM 1586 O O . MET A 1 200 ? -0.673 0.200 -1.650 1.00 91.00 200 MET A O 1
ATOM 1590 N N . GLY A 1 201 ? -2.437 0.466 -0.272 1.00 90.12 201 GLY A N 1
ATOM 1591 C CA . GLY A 1 201 ? -3.421 -0.209 -1.124 1.00 90.12 201 GLY A CA 1
ATOM 1592 C C . GLY A 1 201 ? -3.249 -1.728 -1.238 1.00 90.12 201 GLY A C 1
ATOM 1593 O O . GLY A 1 201 ? -3.793 -2.332 -2.161 1.00 90.12 201 GLY A O 1
ATOM 1594 N N . ARG A 1 202 ? -2.467 -2.361 -0.353 1.00 90.62 202 ARG A N 1
ATOM 1595 C CA . ARG A 1 202 ? -2.295 -3.819 -0.316 1.00 90.62 202 ARG A CA 1
ATOM 1596 C C . ARG A 1 202 ? -2.680 -4.385 1.048 1.00 90.62 202 ARG A C 1
ATOM 1598 O O . ARG A 1 202 ? -2.118 -3.909 2.033 1.00 90.62 202 ARG A O 1
ATOM 1605 N N . PRO A 1 203 ? -3.552 -5.405 1.112 1.00 92.94 203 PRO A N 1
ATOM 1606 C CA . PRO A 1 203 ? -3.785 -6.116 2.358 1.00 92.94 203 PRO A CA 1
ATOM 1607 C C . PRO A 1 203 ? -2.485 -6.779 2.816 1.00 92.94 203 PRO A C 1
ATOM 1609 O O . PRO A 1 203 ? -1.723 -7.310 1.997 1.00 92.94 203 PRO A O 1
ATOM 1612 N N . VAL A 1 204 ? -2.222 -6.706 4.115 1.00 91.56 204 VAL A N 1
ATOM 1613 C CA . VAL A 1 204 ? -1.081 -7.342 4.773 1.00 91.56 204 VAL A CA 1
ATOM 1614 C C . VAL A 1 204 ? -1.588 -8.263 5.870 1.00 91.56 204 VAL A C 1
ATOM 1616 O O . VAL A 1 204 ? -2.592 -7.977 6.517 1.00 91.56 204 VAL A O 1
ATOM 1619 N N . SER A 1 205 ? -0.901 -9.383 6.049 1.00 87.06 205 SER A N 1
ATOM 1620 C CA . SER A 1 205 ? -1.224 -10.338 7.098 1.00 87.06 205 SER A CA 1
ATOM 1621 C C . SER A 1 205 ? -0.543 -9.937 8.420 1.00 87.06 205 SER A C 1
ATOM 1623 O O . SER A 1 205 ? 0.478 -9.234 8.378 1.00 87.06 205 SER A O 1
ATOM 1625 N N . PRO A 1 206 ? -1.081 -10.353 9.582 1.00 82.75 206 PRO A N 1
ATOM 1626 C CA . PRO A 1 206 ? -0.515 -10.008 10.891 1.00 82.75 206 PRO A CA 1
ATOM 1627 C C . PRO A 1 206 ? 0.954 -10.424 11.036 1.00 82.75 206 PRO A C 1
ATOM 1629 O O . PRO A 1 206 ? 1.765 -9.678 11.584 1.00 82.75 206 PRO A O 1
ATOM 1632 N N . GLU A 1 207 ? 1.346 -11.555 10.440 1.00 82.38 207 GLU A N 1
ATOM 1633 C CA . GLU A 1 207 ? 2.718 -12.073 10.529 1.00 82.38 207 GLU A CA 1
ATOM 1634 C C . GLU A 1 207 ? 3.743 -11.113 9.908 1.00 82.38 207 GLU A C 1
ATOM 1636 O O . GLU A 1 207 ? 4.904 -11.086 10.309 1.00 82.38 207 GLU A O 1
ATOM 1641 N N . VAL A 1 208 ? 3.329 -10.304 8.925 1.00 82.88 208 VAL A N 1
ATOM 1642 C CA . VAL A 1 208 ? 4.195 -9.296 8.293 1.00 82.88 208 VAL A CA 1
ATOM 1643 C C . VAL A 1 208 ? 4.392 -8.077 9.194 1.00 82.88 208 VAL A C 1
ATOM 1645 O O . VAL A 1 208 ? 5.409 -7.391 9.072 1.00 82.88 208 VAL A O 1
ATOM 1648 N N . LEU A 1 209 ? 3.427 -7.784 10.066 1.00 86.00 209 LEU A N 1
ATOM 1649 C CA . LEU A 1 209 ? 3.472 -6.637 10.969 1.00 86.00 209 LEU A CA 1
ATOM 1650 C C . LEU A 1 209 ? 4.248 -6.930 12.254 1.00 86.00 209 LEU A C 1
ATOM 1652 O O . LEU A 1 209 ? 4.804 -6.004 12.841 1.00 86.00 209 LEU A O 1
ATOM 1656 N N . GLY A 1 210 ? 4.337 -8.203 12.647 1.00 82.00 210 GLY A N 1
ATOM 1657 C CA . GLY A 1 210 ? 5.066 -8.625 13.843 1.00 82.00 210 GLY A CA 1
ATOM 1658 C C . GLY A 1 210 ? 4.324 -8.336 15.150 1.00 82.00 210 GLY A C 1
ATOM 1659 O O . GLY A 1 210 ? 4.962 -8.258 16.196 1.00 82.00 210 GLY A O 1
ATOM 1660 N N . PHE A 1 211 ? 3.005 -8.153 15.087 1.00 80.56 211 PHE A N 1
ATOM 1661 C CA . PHE A 1 211 ? 2.120 -8.053 16.244 1.00 80.56 211 PHE A CA 1
ATOM 1662 C C . PHE A 1 211 ? 0.746 -8.640 15.912 1.00 80.56 211 PHE A C 1
ATOM 1664 O O . PHE A 1 211 ? 0.327 -8.631 14.750 1.00 80.56 211 PHE A O 1
ATOM 1671 N N . ASP A 1 212 ? 0.063 -9.131 16.943 1.00 76.44 212 ASP A N 1
ATOM 1672 C CA . ASP A 1 212 ? -1.238 -9.780 16.820 1.00 76.44 212 ASP A CA 1
ATOM 1673 C C . ASP A 1 212 ? -2.388 -8.767 16.750 1.00 76.44 212 ASP A C 1
ATOM 1675 O O . ASP A 1 212 ? -2.264 -7.597 17.122 1.00 76.44 212 ASP A O 1
ATOM 1679 N N . PHE A 1 213 ? -3.522 -9.239 16.238 1.00 76.06 213 PHE A N 1
ATOM 1680 C CA . PHE A 1 213 ? -4.747 -8.468 16.026 1.00 76.06 213 PHE A CA 1
ATOM 1681 C C . PHE A 1 213 ? -5.841 -8.815 17.041 1.00 76.06 213 PHE A C 1
ATOM 1683 O O . PHE A 1 213 ? -7.025 -8.668 16.751 1.00 76.06 213 PHE A O 1
ATOM 1690 N N . GLU A 1 214 ? -5.478 -9.301 18.224 1.00 80.50 214 GLU A N 1
ATOM 1691 C CA . GLU A 1 214 ? -6.475 -9.561 19.259 1.00 80.50 214 GLU A CA 1
ATOM 1692 C C . GLU A 1 214 ? -6.985 -8.232 19.824 1.00 80.50 214 GLU A C 1
ATOM 1694 O O . GLU A 1 214 ? -6.245 -7.465 20.439 1.00 80.50 214 GLU A O 1
ATOM 1699 N N . VAL A 1 215 ? -8.258 -7.939 19.561 1.00 84.25 215 VAL A N 1
ATOM 1700 C CA . VAL A 1 215 ? -8.937 -6.731 20.027 1.00 84.25 215 VAL A CA 1
ATOM 1701 C C . VAL A 1 215 ? -10.142 -7.145 20.848 1.00 84.25 215 VAL A C 1
ATOM 1703 O O . VAL A 1 215 ? -11.089 -7.739 20.341 1.00 84.25 215 VAL A O 1
ATOM 1706 N N . SER A 1 216 ? -10.101 -6.797 22.128 1.00 85.31 216 SER A N 1
ATOM 1707 C CA . SER A 1 216 ? -11.198 -7.007 23.073 1.00 85.31 216 SER A CA 1
ATOM 1708 C C . SER A 1 216 ? -11.780 -5.682 23.565 1.00 85.31 216 SER A C 1
ATOM 1710 O O . SER A 1 216 ? -12.966 -5.601 23.881 1.00 85.31 216 SER A O 1
ATOM 1712 N N . THR A 1 217 ? -10.968 -4.623 23.566 1.00 88.88 217 THR A N 1
ATOM 1713 C CA . THR A 1 217 ? -11.310 -3.299 24.087 1.00 88.88 217 THR A CA 1
ATOM 1714 C C . THR A 1 217 ? -10.958 -2.177 23.108 1.00 88.88 217 THR A C 1
ATOM 1716 O O . THR A 1 217 ? -10.123 -2.322 22.214 1.00 88.88 217 THR A O 1
ATOM 1719 N N . ILE A 1 218 ? -11.532 -0.992 23.328 1.00 89.44 218 ILE A N 1
ATOM 1720 C CA . ILE A 1 218 ? -11.166 0.238 22.604 1.00 89.44 218 ILE A CA 1
ATOM 1721 C C . ILE A 1 218 ? -9.687 0.616 22.814 1.00 89.44 218 ILE A C 1
ATOM 1723 O O . ILE A 1 218 ? -9.036 1.180 21.925 1.00 89.44 218 ILE A O 1
ATOM 1727 N N . ASN A 1 219 ? -9.121 0.289 23.978 1.00 90.69 219 ASN A N 1
ATOM 1728 C CA . ASN A 1 219 ? -7.712 0.545 24.260 1.00 90.69 219 ASN A CA 1
ATOM 1729 C C . ASN A 1 219 ? -6.780 -0.323 23.393 1.00 90.69 219 ASN A C 1
ATOM 1731 O O . ASN A 1 219 ? -5.716 0.147 22.977 1.00 9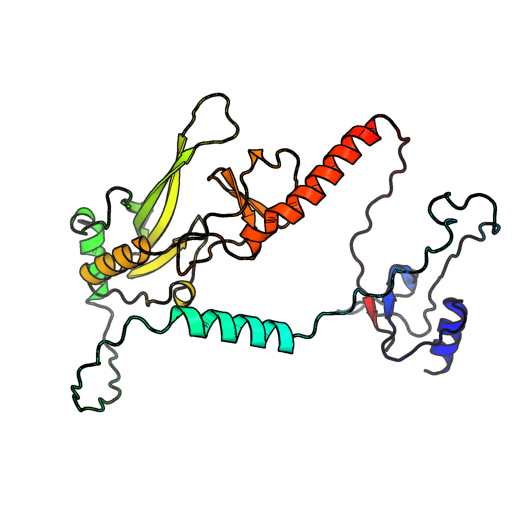0.69 219 ASN A O 1
ATOM 1735 N N . ASP A 1 220 ? -7.197 -1.544 23.053 1.00 91.12 220 ASP A N 1
ATOM 1736 C CA . ASP A 1 220 ? -6.450 -2.422 22.144 1.00 91.12 220 ASP A CA 1
ATOM 1737 C C . ASP A 1 220 ? -6.386 -1.802 20.743 1.00 91.12 220 ASP A C 1
ATOM 1739 O O . ASP A 1 220 ? -5.312 -1.716 20.147 1.00 91.12 220 ASP A O 1
ATOM 1743 N N . ILE A 1 221 ? -7.503 -1.239 20.263 1.00 92.25 221 ILE A N 1
ATOM 1744 C CA . ILE A 1 221 ? -7.562 -0.502 18.987 1.00 92.25 221 ILE A CA 1
ATOM 1745 C C . ILE A 1 221 ? -6.625 0.709 19.021 1.00 92.25 221 ILE A C 1
ATOM 1747 O O . ILE A 1 221 ? -5.860 0.942 18.085 1.00 92.25 221 ILE A O 1
ATOM 1751 N N . THR A 1 222 ? -6.635 1.466 20.118 1.00 93.31 222 THR A N 1
ATOM 1752 C CA . THR A 1 222 ? -5.748 2.627 20.296 1.00 93.31 222 THR A CA 1
ATOM 1753 C C . THR A 1 222 ? -4.272 2.217 20.245 1.00 93.31 222 THR A C 1
ATOM 1755 O O . THR A 1 222 ? -3.450 2.885 19.612 1.00 93.31 222 THR A O 1
ATOM 1758 N N . THR A 1 223 ? -3.922 1.100 20.883 1.00 93.25 223 THR A N 1
ATOM 1759 C CA . THR A 1 223 ? -2.562 0.541 20.874 1.00 93.25 223 THR A CA 1
ATOM 1760 C C . THR A 1 223 ? -2.168 0.070 19.476 1.00 93.25 223 THR A C 1
ATOM 1762 O O . THR A 1 223 ? -1.082 0.396 18.993 1.00 93.25 223 THR A O 1
ATOM 1765 N N . LEU A 1 224 ? -3.078 -0.608 18.778 1.00 93.81 224 LEU A N 1
ATOM 1766 C CA . LEU A 1 224 ? -2.885 -1.058 17.406 1.00 93.81 224 LEU A CA 1
ATOM 1767 C C . LEU A 1 224 ? -2.631 0.112 16.447 1.00 93.81 224 LEU A C 1
ATOM 1769 O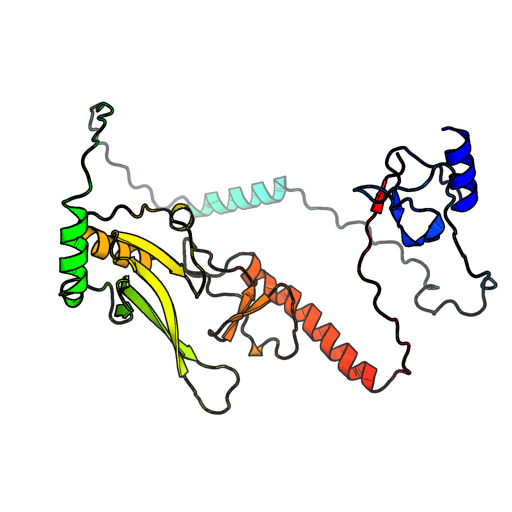 O . LEU A 1 224 ? -1.696 0.062 15.648 1.00 93.81 224 LEU A O 1
ATOM 1773 N N . LEU A 1 225 ? -3.397 1.199 16.554 1.00 95.62 225 LEU A N 1
ATOM 1774 C CA . LEU A 1 225 ? -3.185 2.405 15.749 1.00 95.62 225 LEU A CA 1
ATOM 1775 C C . LEU A 1 225 ? -1.808 3.033 16.006 1.00 95.62 225 LEU A C 1
ATOM 1777 O O . LEU A 1 225 ? -1.130 3.429 15.057 1.00 95.62 225 LEU A O 1
ATOM 1781 N N . LYS A 1 226 ? -1.349 3.081 17.264 1.00 94.94 226 LYS A N 1
ATOM 1782 C CA . LYS A 1 226 ? 0.005 3.559 17.605 1.00 94.94 226 LYS A CA 1
ATOM 1783 C C . LYS A 1 226 ? 1.092 2.666 17.007 1.00 94.94 226 LYS A C 1
ATOM 1785 O O . LYS A 1 226 ? 2.076 3.175 16.471 1.00 94.94 226 LYS A O 1
ATOM 1790 N N . ASN A 1 227 ? 0.909 1.348 17.050 1.00 94.06 227 ASN A N 1
ATOM 1791 C CA . ASN A 1 227 ? 1.836 0.405 16.423 1.00 94.06 227 ASN A CA 1
ATOM 1792 C C . ASN A 1 227 ? 1.893 0.623 14.908 1.00 94.06 227 ASN A C 1
ATOM 1794 O O . ASN A 1 227 ? 2.981 0.713 14.339 1.00 94.06 227 ASN A O 1
ATOM 1798 N N . LEU A 1 228 ? 0.732 0.793 14.265 1.00 95.31 228 LEU A N 1
ATOM 1799 C CA . LEU A 1 228 ? 0.637 1.100 12.840 1.00 95.31 228 LEU A CA 1
ATOM 1800 C C . LEU A 1 228 ? 1.317 2.426 12.491 1.00 95.31 228 LEU A C 1
ATOM 1802 O O . LEU A 1 228 ? 2.032 2.473 11.491 1.00 95.31 228 LEU A O 1
ATOM 1806 N N . GLU A 1 229 ? 1.151 3.488 13.283 1.00 95.12 229 GLU A N 1
ATOM 1807 C CA . GLU A 1 229 ? 1.806 4.789 13.063 1.00 95.12 229 GLU A CA 1
ATOM 1808 C C . GLU A 1 229 ? 3.333 4.647 12.988 1.00 95.12 229 GLU A C 1
ATOM 1810 O O . GLU A 1 229 ? 3.963 5.136 12.045 1.00 95.12 229 GLU A O 1
ATOM 1815 N N . ASN A 1 230 ? 3.908 3.864 13.899 1.00 93.88 230 ASN A N 1
ATOM 1816 C CA . ASN A 1 230 ? 5.352 3.658 14.000 1.00 93.88 230 ASN A CA 1
ATOM 1817 C C . ASN A 1 230 ? 5.944 2.751 12.905 1.00 93.88 230 ASN A C 1
ATOM 1819 O O . ASN A 1 230 ? 7.164 2.624 12.801 1.00 93.88 230 ASN A O 1
ATOM 1823 N N . LEU A 1 231 ? 5.122 2.138 12.045 1.00 94.38 231 LEU A N 1
ATOM 1824 C CA . LEU A 1 231 ? 5.627 1.318 10.944 1.00 94.38 231 LEU A CA 1
ATOM 1825 C C . LEU A 1 231 ? 6.364 2.151 9.887 1.00 94.38 231 LEU A C 1
ATOM 1827 O O . LEU A 1 231 ? 5.782 3.007 9.207 1.00 94.38 231 LEU A O 1
ATOM 1831 N N . HIS A 1 232 ? 7.626 1.797 9.638 1.00 93.44 232 HIS A N 1
ATOM 1832 C CA . HIS A 1 232 ? 8.411 2.357 8.541 1.00 93.44 232 HIS A CA 1
ATOM 1833 C C . HIS A 1 232 ? 8.144 1.602 7.238 1.00 93.44 232 HIS A C 1
ATOM 1835 O O . HIS A 1 232 ? 8.728 0.559 6.959 1.00 93.44 232 HIS A O 1
ATOM 1841 N N . LEU A 1 233 ? 7.266 2.134 6.389 1.00 94.19 233 LEU A N 1
ATOM 1842 C CA . LEU A 1 233 ? 7.020 1.544 5.072 1.00 94.19 233 LEU A CA 1
ATOM 1843 C C . LEU A 1 233 ? 8.133 1.896 4.081 1.00 94.19 233 LEU A C 1
ATOM 1845 O O . LEU A 1 233 ? 8.671 3.002 4.080 1.00 94.19 233 LEU A O 1
ATOM 1849 N N . CYS A 1 234 ? 8.428 0.973 3.164 1.00 94.81 234 CYS A N 1
ATOM 1850 C CA . CYS A 1 234 ? 9.376 1.214 2.080 1.00 94.81 234 CYS A CA 1
ATOM 1851 C C . CYS A 1 234 ? 9.023 2.481 1.278 1.00 94.81 234 CYS A C 1
ATOM 1853 O O . CYS A 1 234 ? 8.025 2.519 0.554 1.00 94.81 234 CYS A O 1
ATOM 1855 N N . GLY A 1 235 ? 9.907 3.478 1.306 1.00 92.56 235 GLY A N 1
ATOM 1856 C CA . GLY A 1 235 ? 9.758 4.751 0.600 1.00 92.56 235 GLY A CA 1
ATOM 1857 C C . GLY A 1 235 ? 9.890 4.652 -0.922 1.00 92.56 235 GLY A C 1
ATOM 1858 O O . GLY A 1 235 ? 9.718 5.649 -1.619 1.00 92.56 235 GLY A O 1
ATOM 1859 N N . GLY A 1 236 ? 10.187 3.469 -1.463 1.00 94.38 236 GLY A N 1
ATOM 1860 C CA . GLY A 1 236 ? 10.390 3.262 -2.896 1.00 94.38 236 GLY A CA 1
ATOM 1861 C C . GLY A 1 236 ? 11.805 3.577 -3.377 1.00 94.38 236 GLY A C 1
ATOM 1862 O O . GLY A 1 236 ? 12.686 3.935 -2.601 1.00 94.38 236 GLY A O 1
ATOM 1863 N N . GLY A 1 237 ? 12.019 3.359 -4.668 1.00 94.69 237 GLY A N 1
ATOM 1864 C CA . GLY A 1 237 ? 13.269 3.600 -5.380 1.00 94.69 237 GLY A CA 1
ATOM 1865 C C . GLY A 1 237 ? 13.386 5.042 -5.889 1.00 94.69 237 GLY A C 1
ATOM 1866 O O . GLY A 1 237 ? 12.894 5.960 -5.229 1.00 94.69 237 GLY A O 1
ATOM 1867 N N . PRO A 1 238 ? 14.043 5.267 -7.038 1.00 94.75 238 PRO A N 1
ATOM 1868 C CA . PRO A 1 238 ? 14.268 6.609 -7.569 1.00 94.75 238 PRO A CA 1
ATOM 1869 C C . PRO A 1 238 ? 12.966 7.299 -7.990 1.00 94.75 238 PRO A C 1
ATOM 1871 O O . PRO A 1 238 ? 11.913 6.665 -8.132 1.00 94.75 238 PRO A O 1
ATOM 1874 N N . THR A 1 239 ? 13.034 8.610 -8.208 1.00 92.50 239 THR A N 1
ATOM 1875 C CA . THR A 1 239 ? 11.874 9.388 -8.657 1.00 92.50 239 THR A CA 1
ATOM 1876 C C . THR A 1 239 ? 11.517 9.060 -10.108 1.00 92.50 239 THR A C 1
ATOM 1878 O O . THR A 1 239 ? 12.362 8.662 -10.912 1.00 92.50 239 THR A O 1
ATOM 1881 N N . ALA A 1 240 ? 10.239 9.200 -10.464 1.00 90.88 240 ALA A N 1
ATOM 1882 C CA . ALA A 1 240 ? 9.769 8.951 -11.825 1.00 90.88 240 ALA A CA 1
ATOM 1883 C C . ALA A 1 240 ? 10.440 9.876 -12.853 1.00 90.88 240 ALA A C 1
ATOM 1885 O O . ALA A 1 240 ? 10.769 9.434 -13.954 1.00 90.88 240 ALA A O 1
ATOM 1886 N N . ASN A 1 241 ? 10.700 11.124 -12.454 1.00 89.81 241 ASN A N 1
ATOM 1887 C CA . ASN A 1 241 ? 11.259 12.174 -13.305 1.00 89.81 241 ASN A CA 1
ATOM 1888 C C . ASN A 1 241 ? 12.711 11.902 -13.720 1.00 89.81 241 ASN A C 1
ATOM 1890 O O . ASN A 1 241 ? 13.134 12.366 -14.774 1.00 89.81 241 ASN A O 1
ATOM 1894 N N . GLU A 1 242 ? 13.458 11.104 -12.953 1.00 91.25 242 GLU A N 1
ATOM 1895 C CA . GLU A 1 242 ? 14.794 10.645 -13.354 1.00 91.25 242 GLU A CA 1
ATOM 1896 C C . GLU A 1 242 ? 14.742 9.692 -14.565 1.00 91.25 242 GLU A C 1
ATOM 1898 O O . GLU A 1 242 ? 15.697 9.619 -15.339 1.00 91.25 242 GLU A O 1
ATOM 1903 N N . TYR A 1 243 ? 13.623 8.979 -14.761 1.00 92.25 243 TYR A N 1
ATOM 1904 C CA . TYR A 1 243 ? 13.480 7.927 -15.775 1.00 92.25 243 TYR A CA 1
ATOM 1905 C C . TYR A 1 243 ? 12.154 8.018 -16.563 1.00 92.25 243 TYR A C 1
ATOM 1907 O O . TYR A 1 243 ? 11.407 7.035 -16.628 1.00 92.25 243 TYR A O 1
ATOM 1915 N N . PRO A 1 244 ? 11.860 9.145 -17.244 1.00 86.88 244 PRO A N 1
ATOM 1916 C CA . PRO A 1 244 ? 10.539 9.450 -17.819 1.00 86.88 244 PRO A CA 1
ATOM 1917 C C . PRO A 1 244 ? 10.146 8.565 -19.013 1.00 86.88 244 PRO A C 1
ATOM 1919 O O . PRO A 1 244 ? 9.024 8.619 -19.511 1.00 86.88 244 PRO A O 1
ATOM 1922 N N . HIS A 1 245 ? 11.077 7.767 -19.537 1.00 83.94 245 HIS A N 1
ATOM 1923 C CA . HIS A 1 245 ? 10.851 6.877 -20.681 1.00 83.94 245 HIS A CA 1
ATOM 1924 C C . HIS A 1 245 ? 11.050 5.402 -20.337 1.00 83.94 245 HIS A C 1
ATOM 1926 O O . HIS A 1 245 ? 11.017 4.548 -21.227 1.00 83.94 245 HIS A O 1
ATOM 1932 N N . ALA A 1 246 ? 11.311 5.088 -19.068 1.00 86.50 246 ALA A N 1
ATOM 1933 C CA . ALA A 1 246 ? 11.471 3.712 -18.650 1.00 86.50 246 ALA A CA 1
ATOM 1934 C C . ALA A 1 246 ? 10.100 3.038 -18.517 1.00 86.50 246 ALA A C 1
ATOM 1936 O O . ALA A 1 246 ? 9.173 3.570 -17.916 1.00 86.50 246 ALA A O 1
ATOM 1937 N N . GLN A 1 247 ? 9.987 1.835 -19.074 1.00 83.00 247 GLN A N 1
ATOM 1938 C CA . GLN A 1 247 ? 8.833 0.960 -18.900 1.00 83.00 247 GLN A CA 1
ATOM 1939 C C . GLN A 1 247 ? 9.322 -0.375 -18.350 1.00 83.00 247 GLN A C 1
ATOM 1941 O O . GLN A 1 247 ? 10.228 -0.998 -18.919 1.00 83.00 247 GLN A O 1
ATOM 1946 N N . LEU A 1 248 ? 8.738 -0.792 -17.228 1.00 88.31 248 LEU A N 1
ATOM 1947 C CA . LEU A 1 248 ? 9.096 -2.010 -16.514 1.00 88.31 248 LEU A CA 1
ATOM 1948 C C . LEU A 1 248 ? 7.844 -2.828 -16.206 1.00 88.31 248 LEU A C 1
ATOM 1950 O O . LEU A 1 248 ? 6.859 -2.327 -15.671 1.00 88.31 248 LEU A O 1
ATOM 1954 N N . GLU A 1 249 ? 7.908 -4.126 -16.479 1.00 88.44 249 GLU A N 1
ATOM 1955 C CA . GLU A 1 249 ? 6.891 -5.068 -16.005 1.00 88.44 249 GLU A CA 1
ATOM 1956 C C . GLU A 1 249 ? 7.067 -5.354 -14.504 1.00 88.44 249 GLU A C 1
ATOM 1958 O O . GLU A 1 249 ? 6.099 -5.634 -13.809 1.00 88.44 249 GLU A O 1
ATOM 1963 N N . CYS A 1 250 ? 8.281 -5.230 -13.960 1.00 89.94 250 CYS A N 1
ATOM 1964 C CA . CYS A 1 250 ? 8.576 -5.541 -12.557 1.00 89.94 250 CYS A CA 1
ATOM 1965 C C . CYS A 1 250 ? 8.388 -4.363 -11.583 1.00 89.94 250 CYS A C 1
ATOM 1967 O O . CYS A 1 250 ? 8.389 -4.573 -10.365 1.00 89.94 250 CYS A O 1
ATOM 1969 N N . ALA A 1 251 ? 8.191 -3.142 -12.088 1.00 94.88 251 ALA A N 1
ATOM 1970 C CA . ALA A 1 251 ? 8.046 -1.932 -11.285 1.00 94.88 251 ALA A CA 1
ATOM 1971 C C . ALA A 1 251 ? 6.973 -0.998 -11.851 1.00 94.88 251 ALA A C 1
ATOM 1973 O O . ALA A 1 251 ? 6.606 -1.098 -13.017 1.00 94.88 251 ALA A O 1
ATOM 1974 N N . LEU A 1 252 ? 6.467 -0.108 -11.007 1.00 92.75 252 LEU A N 1
ATOM 1975 C CA . LEU A 1 252 ? 5.500 0.928 -11.350 1.00 92.75 252 LEU A CA 1
ATOM 1976 C C . LEU A 1 252 ? 5.874 2.232 -10.649 1.00 92.75 252 LEU A C 1
ATOM 1978 O O . LEU A 1 252 ? 6.560 2.207 -9.627 1.00 92.75 252 LEU A O 1
ATOM 1982 N N . VAL A 1 253 ? 5.423 3.361 -11.185 1.00 90.88 253 VAL A N 1
ATOM 1983 C CA . VAL A 1 253 ? 5.445 4.629 -10.453 1.00 90.88 253 VAL A CA 1
ATOM 1984 C C . VAL A 1 253 ? 4.263 4.604 -9.494 1.00 90.88 253 VAL A C 1
ATOM 1986 O O . VAL A 1 253 ? 3.125 4.437 -9.924 1.00 90.88 253 VAL A O 1
ATOM 1989 N N . TYR A 1 254 ? 4.539 4.678 -8.195 1.00 89.62 254 TYR A N 1
ATOM 1990 C CA . TYR A 1 254 ? 3.485 4.773 -7.190 1.00 89.62 254 TYR A CA 1
ATOM 1991 C C . TYR A 1 254 ? 2.987 6.217 -7.097 1.00 89.62 254 TYR A C 1
ATOM 1993 O O . TYR A 1 254 ? 3.679 7.129 -7.548 1.00 89.62 254 TYR A O 1
ATOM 2001 N N . VAL A 1 255 ? 1.827 6.430 -6.469 1.00 85.44 255 VAL A N 1
ATOM 2002 C CA . VAL A 1 255 ? 1.222 7.767 -6.309 1.00 85.44 255 VAL A CA 1
ATOM 2003 C C . VAL A 1 255 ? 2.216 8.787 -5.750 1.00 85.44 255 VAL A C 1
ATOM 2005 O O . VAL A 1 255 ? 2.257 9.906 -6.237 1.00 85.44 255 VAL A O 1
ATOM 2008 N N . CYS A 1 256 ? 3.130 8.371 -4.856 1.00 84.19 256 CYS A N 1
ATOM 2009 C CA . CYS A 1 256 ? 4.217 9.199 -4.310 1.00 84.19 256 CYS A CA 1
ATOM 2010 C C . CYS A 1 256 ? 5.263 9.701 -5.327 1.00 84.19 256 CYS A C 1
ATOM 2012 O O . CYS A 1 256 ? 6.262 10.297 -4.930 1.00 84.19 256 CYS A O 1
ATOM 2014 N N . GLY A 1 257 ? 5.098 9.414 -6.619 1.00 87.69 257 GLY A N 1
ATOM 2015 C CA . GLY A 1 257 ? 6.008 9.850 -7.672 1.00 87.69 257 GLY A CA 1
ATOM 2016 C C . GLY A 1 257 ? 7.327 9.083 -7.732 1.00 87.69 257 GLY A C 1
ATOM 2017 O O . GLY A 1 257 ? 8.230 9.464 -8.478 1.00 87.69 257 GLY A O 1
ATOM 2018 N N . ARG A 1 258 ? 7.467 8.002 -6.959 1.00 91.62 258 ARG A N 1
ATOM 2019 C CA . ARG A 1 258 ? 8.676 7.169 -6.918 1.00 91.62 258 ARG A CA 1
ATOM 2020 C C . ARG A 1 258 ? 8.409 5.802 -7.526 1.00 91.62 258 ARG A C 1
ATOM 2022 O O . ARG A 1 258 ? 7.328 5.228 -7.374 1.00 91.62 258 ARG A O 1
ATOM 2029 N N . TRP A 1 259 ? 9.418 5.260 -8.196 1.00 94.50 259 TRP A N 1
ATOM 2030 C CA . TRP A 1 259 ? 9.380 3.901 -8.714 1.00 94.50 259 TRP A CA 1
ATOM 2031 C C . TRP A 1 259 ? 9.365 2.896 -7.565 1.00 94.50 259 TRP A C 1
ATOM 2033 O O . TRP A 1 259 ? 10.200 2.942 -6.666 1.00 94.50 259 TRP A O 1
ATOM 2043 N N . ARG A 1 260 ? 8.438 1.943 -7.591 1.00 94.94 260 ARG A N 1
ATOM 2044 C CA . ARG A 1 260 ? 8.351 0.843 -6.626 1.00 94.94 260 ARG A CA 1
ATOM 2045 C C . ARG A 1 260 ? 8.241 -0.469 -7.380 1.00 94.94 260 ARG A C 1
ATOM 2047 O O . ARG A 1 260 ? 7.579 -0.556 -8.413 1.00 94.94 260 ARG A O 1
ATOM 2054 N N . HIS A 1 261 ? 8.884 -1.515 -6.871 1.00 94.94 261 HIS A N 1
ATOM 2055 C CA . HIS A 1 261 ? 8.665 -2.846 -7.427 1.00 94.94 261 HIS A CA 1
ATOM 2056 C C . HIS A 1 261 ? 7.204 -3.253 -7.166 1.00 94.94 261 HIS A C 1
ATOM 2058 O O . HIS A 1 261 ? 6.644 -2.903 -6.124 1.00 94.94 261 HIS A O 1
ATOM 2064 N N . ARG A 1 262 ? 6.562 -3.962 -8.105 1.00 89.81 262 ARG A N 1
ATOM 2065 C CA . ARG A 1 262 ? 5.086 -4.045 -8.150 1.00 89.81 262 ARG A CA 1
ATOM 2066 C C . ARG A 1 262 ? 4.421 -4.530 -6.863 1.00 89.81 262 ARG A C 1
ATOM 2068 O O . ARG A 1 262 ? 3.312 -4.099 -6.587 1.00 89.81 262 ARG A O 1
ATOM 2075 N N . LYS A 1 263 ? 5.074 -5.399 -6.087 1.00 86.94 263 LYS A N 1
ATOM 2076 C CA . LYS A 1 263 ? 4.523 -6.030 -4.873 1.00 86.94 263 LYS A CA 1
ATOM 2077 C C . LYS A 1 263 ? 5.017 -5.399 -3.561 1.00 86.94 263 LYS A C 1
ATOM 2079 O O . LYS A 1 263 ? 5.020 -6.058 -2.530 1.00 86.94 263 LYS A O 1
ATOM 2084 N N . CYS A 1 264 ? 5.471 -4.146 -3.583 1.00 91.69 264 CYS A N 1
ATOM 2085 C CA . CYS A 1 264 ? 6.063 -3.533 -2.398 1.00 91.69 264 CYS A CA 1
ATOM 2086 C C . CYS A 1 264 ? 5.020 -3.051 -1.377 1.00 91.69 264 CYS A C 1
ATOM 2088 O O . CYS A 1 264 ? 4.446 -1.979 -1.545 1.00 91.69 264 CYS A O 1
ATOM 2090 N N . ALA A 1 265 ? 4.858 -3.785 -0.280 1.00 89.81 265 ALA A N 1
ATOM 2091 C CA . ALA A 1 265 ? 4.204 -3.320 0.951 1.00 89.81 265 ALA A CA 1
ATOM 2092 C C . ALA A 1 265 ? 5.108 -3.526 2.180 1.00 89.81 265 ALA A C 1
ATOM 2094 O O . ALA A 1 265 ? 4.641 -3.680 3.297 1.00 89.81 265 ALA A O 1
ATOM 2095 N N . GLN A 1 266 ? 6.422 -3.586 1.950 1.00 91.38 266 GLN A N 1
ATOM 2096 C CA . GLN A 1 266 ? 7.371 -4.041 2.956 1.00 91.38 266 GLN A CA 1
ATOM 2097 C C . GLN A 1 266 ? 7.525 -3.020 4.087 1.00 91.38 266 GLN A C 1
ATOM 2099 O O . GLN A 1 266 ? 7.847 -1.855 3.823 1.00 91.38 266 GLN A O 1
ATOM 2104 N N . VAL A 1 267 ? 7.329 -3.507 5.310 1.00 93.38 267 VAL A N 1
ATOM 2105 C CA . VAL A 1 267 ? 7.699 -2.858 6.568 1.00 93.38 267 VAL A CA 1
ATOM 2106 C C . VAL A 1 267 ? 9.211 -2.997 6.761 1.00 93.38 267 VAL A C 1
ATOM 2108 O O . VAL A 1 267 ? 9.800 -4.034 6.447 1.00 93.38 267 VAL A O 1
ATOM 2111 N N . LEU A 1 268 ? 9.850 -1.926 7.208 1.00 93.69 268 LEU A N 1
ATOM 2112 C CA . LEU A 1 268 ? 11.282 -1.808 7.435 1.00 93.69 268 LEU A CA 1
ATOM 2113 C C . LEU A 1 268 ? 11.538 -1.498 8.912 1.00 93.69 268 LEU A C 1
ATOM 2115 O O . LEU A 1 268 ? 10.677 -0.958 9.598 1.00 93.69 268 LEU A O 1
ATOM 2119 N N . SER A 1 269 ? 12.749 -1.787 9.382 1.00 90.88 269 SER A N 1
ATOM 2120 C CA . SER A 1 269 ? 13.193 -1.395 10.725 1.00 90.88 269 SER A CA 1
ATOM 2121 C C . SER A 1 269 ? 13.459 0.107 10.856 1.00 90.88 269 SER A C 1
ATOM 2123 O O . SER A 1 269 ? 13.492 0.631 11.961 1.00 90.88 269 SER A O 1
ATOM 2125 N N . ALA A 1 270 ? 13.669 0.801 9.737 1.00 93.00 270 ALA A N 1
ATOM 2126 C CA . ALA A 1 270 ? 13.929 2.231 9.692 1.00 93.00 270 ALA A CA 1
ATOM 2127 C C . ALA A 1 270 ? 13.459 2.823 8.359 1.00 93.00 270 ALA A C 1
ATOM 2129 O O . ALA A 1 270 ? 13.209 2.107 7.381 1.00 93.00 270 ALA A O 1
ATOM 2130 N N . ASN A 1 271 ? 13.386 4.152 8.302 1.00 91.94 271 ASN A N 1
ATOM 2131 C CA . ASN A 1 271 ? 13.107 4.878 7.068 1.00 91.94 271 ASN A CA 1
ATOM 2132 C C . ASN A 1 271 ? 14.099 4.484 5.964 1.00 91.94 271 ASN A C 1
ATOM 2134 O O . ASN A 1 271 ? 15.313 4.519 6.150 1.00 91.94 271 ASN A O 1
ATOM 2138 N N . GLY A 1 272 ? 13.585 4.132 4.787 1.00 93.75 272 GLY A N 1
ATOM 2139 C CA . GLY A 1 272 ? 14.433 3.713 3.680 1.00 93.75 272 GLY A CA 1
ATOM 2140 C C . GLY A 1 272 ? 13.667 3.032 2.559 1.00 93.75 272 GLY A C 1
ATOM 2141 O O . GLY A 1 272 ? 12.468 3.240 2.369 1.00 93.75 272 GLY A O 1
ATOM 2142 N N . ALA A 1 273 ? 14.374 2.205 1.796 1.00 96.00 273 ALA A N 1
ATOM 2143 C CA . ALA A 1 273 ? 13.817 1.431 0.700 1.00 96.00 273 ALA A CA 1
ATOM 2144 C C . ALA A 1 273 ? 14.234 -0.031 0.833 1.00 96.00 273 ALA A C 1
ATOM 2146 O O . ALA A 1 273 ? 15.374 -0.331 1.177 1.00 96.00 273 ALA A O 1
ATOM 2147 N N . CYS A 1 274 ? 13.334 -0.955 0.502 1.00 95.62 274 CYS A N 1
ATOM 2148 C CA . CYS A 1 274 ? 13.722 -2.354 0.423 1.00 95.62 274 CYS A CA 1
ATOM 2149 C C . CYS A 1 274 ? 14.717 -2.588 -0.721 1.00 95.62 274 CYS A C 1
ATOM 2151 O O . CYS A 1 274 ? 14.733 -1.850 -1.711 1.00 95.62 274 CYS A O 1
ATOM 2153 N N . GLN A 1 275 ? 15.480 -3.678 -0.634 1.00 95.31 275 GLN A N 1
ATOM 2154 C CA . GLN A 1 275 ? 16.535 -4.023 -1.591 1.00 95.31 275 GLN A CA 1
ATOM 2155 C C . GLN A 1 275 ? 16.066 -3.984 -3.057 1.00 95.31 275 GLN A C 1
ATOM 2157 O O . GLN A 1 275 ? 16.775 -3.487 -3.930 1.00 95.31 275 GLN A O 1
ATOM 2162 N N . ARG A 1 276 ? 14.845 -4.461 -3.338 1.00 96.06 276 ARG A N 1
ATOM 2163 C CA . ARG A 1 276 ? 14.285 -4.462 -4.700 1.00 96.06 276 ARG A CA 1
ATOM 2164 C C . ARG A 1 276 ? 13.976 -3.061 -5.210 1.00 96.06 276 ARG A C 1
ATOM 2166 O O . ARG A 1 276 ? 14.231 -2.793 -6.375 1.00 96.06 276 ARG A O 1
ATOM 2173 N N . CYS A 1 277 ? 13.422 -2.191 -4.365 1.00 96.81 277 CYS A N 1
ATOM 2174 C CA . CYS A 1 277 ? 13.153 -0.799 -4.725 1.00 96.81 277 CYS A CA 1
ATOM 2175 C C . CYS A 1 277 ? 14.454 -0.004 -4.878 1.00 96.81 277 CYS A C 1
ATOM 2177 O O . CYS A 1 277 ? 14.598 0.727 -5.853 1.00 96.81 277 CYS A O 1
ATOM 2179 N N . ALA A 1 278 ? 15.409 -0.192 -3.963 1.00 95.19 278 ALA A N 1
ATOM 2180 C CA . ALA A 1 278 ? 16.720 0.451 -4.016 1.00 95.19 278 ALA A CA 1
ATOM 2181 C C . ALA A 1 278 ? 17.494 0.084 -5.298 1.00 95.19 278 ALA A C 1
ATOM 2183 O O . ALA A 1 278 ? 18.116 0.943 -5.914 1.00 95.19 278 ALA A O 1
ATOM 2184 N N . GLY A 1 279 ? 17.388 -1.168 -5.757 1.00 95.12 279 GLY A N 1
ATOM 2185 C CA . GLY A 1 279 ? 18.029 -1.641 -6.989 1.00 95.12 279 GLY A CA 1
ATOM 2186 C C . GLY A 1 279 ? 17.356 -1.211 -8.301 1.00 95.12 279 GLY A C 1
ATOM 2187 O O . GLY A 1 279 ? 17.835 -1.571 -9.381 1.00 95.12 279 GLY A O 1
ATOM 2188 N N . LEU A 1 280 ? 16.242 -0.467 -8.264 1.00 96.31 280 LEU A N 1
ATOM 2189 C CA . LEU A 1 280 ? 15.535 -0.091 -9.493 1.00 96.31 280 LEU A CA 1
ATOM 2190 C C . LEU A 1 280 ? 16.328 0.879 -10.365 1.00 96.31 280 LEU A C 1
ATOM 2192 O O . LEU A 1 280 ? 16.177 0.807 -11.581 1.00 96.31 280 LEU A O 1
ATOM 2196 N N . SER A 1 281 ? 17.189 1.727 -9.797 1.00 95.06 281 SER A N 1
ATOM 2197 C CA . SER A 1 281 ? 17.956 2.724 -10.559 1.00 95.06 281 SER A CA 1
ATOM 2198 C C . SER A 1 281 ? 18.772 2.096 -11.691 1.00 95.06 281 SER A C 1
ATOM 2200 O O . SER A 1 281 ? 18.695 2.538 -12.837 1.00 95.06 281 SER A O 1
ATOM 2202 N N . ASP A 1 282 ? 19.482 0.998 -11.422 1.00 93.44 282 ASP A N 1
ATOM 2203 C CA . ASP A 1 282 ? 20.256 0.299 -12.453 1.00 93.44 282 ASP A CA 1
ATOM 2204 C C . ASP A 1 282 ? 19.370 -0.299 -13.546 1.00 93.44 282 ASP A C 1
ATOM 2206 O O . ASP A 1 282 ? 19.669 -0.188 -14.740 1.00 93.44 282 ASP A O 1
ATOM 2210 N N . THR A 1 283 ? 18.249 -0.896 -13.143 1.00 93.81 283 THR A N 1
ATOM 2211 C CA . THR A 1 283 ? 17.296 -1.515 -14.070 1.00 93.81 283 THR A CA 1
ATOM 2212 C C . THR A 1 283 ? 16.651 -0.454 -14.968 1.00 93.81 283 THR A C 1
ATOM 2214 O O . THR A 1 283 ? 16.611 -0.602 -16.192 1.00 93.81 283 THR A O 1
ATOM 2217 N N . LEU A 1 284 ? 16.204 0.654 -14.375 1.00 95.19 284 LEU A N 1
ATOM 2218 C CA . LEU A 1 284 ? 15.597 1.791 -15.061 1.00 95.19 284 LEU A CA 1
ATOM 2219 C C . LEU A 1 284 ? 16.574 2.447 -16.038 1.00 95.19 284 LEU A C 1
ATOM 2221 O O . LEU A 1 284 ? 16.214 2.672 -17.194 1.00 95.19 284 LEU A O 1
ATOM 2225 N N . ARG A 1 285 ? 17.832 2.657 -15.630 1.00 94.75 285 ARG A N 1
ATOM 2226 C CA . ARG A 1 285 ? 18.893 3.212 -16.483 1.00 94.75 285 ARG A CA 1
ATOM 2227 C C . ARG A 1 285 ? 19.088 2.397 -17.760 1.00 94.75 285 ARG A C 1
ATOM 2229 O O . ARG A 1 285 ? 19.172 2.956 -18.856 1.00 94.75 285 ARG A O 1
ATOM 2236 N N . VAL A 1 286 ? 19.129 1.068 -17.648 1.00 91.94 286 VAL A N 1
ATOM 2237 C CA . VAL A 1 286 ? 19.249 0.177 -18.814 1.00 91.94 286 VAL A CA 1
ATOM 2238 C C . VAL A 1 286 ? 18.015 0.278 -19.716 1.00 91.94 286 VAL A C 1
ATOM 2240 O O . VAL A 1 286 ? 18.155 0.346 -20.941 1.00 91.94 286 VAL A O 1
ATOM 2243 N N . HIS A 1 287 ? 16.813 0.309 -19.138 1.00 92.69 287 HIS A N 1
ATOM 2244 C CA . HIS A 1 287 ? 15.561 0.409 -19.894 1.00 92.69 287 HIS A CA 1
ATOM 2245 C C . HIS A 1 287 ? 15.422 1.746 -20.625 1.00 92.69 287 HIS A C 1
ATOM 2247 O O . HIS A 1 287 ? 15.111 1.752 -21.816 1.00 92.69 287 HIS A O 1
ATOM 2253 N N . GLN A 1 288 ? 15.728 2.863 -19.966 1.00 92.31 288 GLN A N 1
ATOM 2254 C CA . GLN A 1 288 ? 15.713 4.185 -20.585 1.00 92.31 288 GLN A CA 1
ATOM 2255 C C . GLN A 1 288 ? 16.728 4.278 -21.725 1.00 92.31 288 GLN A C 1
ATOM 2257 O O . GLN A 1 288 ? 16.380 4.742 -22.809 1.00 92.31 288 GLN A O 1
ATOM 2262 N N . ARG A 1 289 ? 17.952 3.755 -21.543 1.00 89.88 289 ARG A N 1
ATOM 2263 C CA . ARG A 1 289 ? 18.953 3.712 -22.622 1.00 89.88 289 ARG A CA 1
ATOM 2264 C C . ARG A 1 289 ? 18.435 2.951 -23.842 1.00 89.88 289 ARG A C 1
ATOM 2266 O O . ARG A 1 289 ? 18.567 3.429 -24.963 1.00 89.88 289 ARG A O 1
ATOM 2273 N N . ARG A 1 290 ? 17.809 1.787 -23.637 1.00 88.06 290 ARG A N 1
ATOM 2274 C CA . ARG A 1 290 ? 17.198 1.001 -24.723 1.00 88.06 290 ARG A CA 1
ATOM 2275 C C . ARG A 1 290 ? 16.034 1.742 -25.385 1.00 88.06 290 ARG A C 1
ATOM 2277 O O . ARG A 1 290 ? 15.907 1.682 -26.603 1.00 88.06 290 ARG A O 1
ATOM 2284 N N . ALA A 1 291 ? 15.203 2.438 -24.613 1.00 87.50 291 ALA A N 1
ATOM 2285 C CA . ALA A 1 291 ? 14.093 3.228 -25.142 1.00 87.50 291 ALA A CA 1
ATOM 2286 C C . ALA A 1 291 ? 14.582 4.397 -26.015 1.00 87.50 291 ALA A C 1
ATOM 2288 O O . ALA A 1 291 ? 14.039 4.615 -27.096 1.00 87.50 291 ALA A O 1
ATOM 2289 N N . LEU A 1 292 ? 15.639 5.097 -25.590 1.00 86.69 292 LEU A N 1
ATOM 2290 C CA . LEU A 1 292 ? 16.270 6.172 -26.363 1.00 86.69 292 LEU A CA 1
ATOM 2291 C C . LEU A 1 292 ? 16.913 5.652 -27.654 1.00 86.69 292 LEU A C 1
ATOM 2293 O O . LEU A 1 292 ? 16.689 6.224 -28.715 1.00 86.69 292 LEU A O 1
ATOM 2297 N N . LEU A 1 293 ? 17.634 4.525 -27.597 1.00 84.81 293 LEU A N 1
ATOM 2298 C CA . LEU A 1 293 ? 18.195 3.896 -28.799 1.00 84.81 293 LEU A CA 1
ATOM 2299 C C . LEU A 1 293 ? 17.098 3.501 -29.795 1.00 84.81 293 LEU A C 1
ATOM 2301 O O . LEU A 1 293 ? 17.226 3.795 -30.975 1.00 84.81 293 LEU A O 1
ATOM 2305 N N . ARG A 1 294 ? 15.978 2.937 -29.322 1.00 80.75 294 ARG A N 1
ATOM 2306 C CA . ARG A 1 294 ? 14.815 2.636 -30.177 1.00 80.75 294 ARG A CA 1
ATOM 2307 C C . ARG A 1 294 ? 14.196 3.889 -30.799 1.00 80.75 294 ARG A C 1
ATOM 2309 O O . ARG A 1 294 ? 13.720 3.814 -31.926 1.00 80.75 294 ARG A O 1
ATOM 2316 N N . LYS A 1 295 ? 14.163 5.024 -30.088 1.00 76.31 295 LYS A N 1
ATOM 2317 C CA . LYS A 1 295 ? 13.705 6.305 -30.660 1.00 76.31 295 LYS A CA 1
ATOM 2318 C C . LYS A 1 295 ? 14.652 6.781 -31.766 1.00 76.31 295 LYS A C 1
ATOM 2320 O O . LYS A 1 295 ? 14.172 7.177 -32.819 1.00 76.31 295 LYS A O 1
ATOM 2325 N N . ASN A 1 296 ? 15.963 6.662 -31.560 1.00 72.62 296 ASN A N 1
ATOM 2326 C CA . ASN A 1 296 ? 16.968 7.080 -32.541 1.00 72.62 296 ASN A CA 1
ATOM 2327 C C . ASN A 1 296 ? 17.012 6.148 -33.770 1.00 72.62 296 ASN A C 1
ATOM 2329 O O . ASN A 1 296 ? 17.146 6.617 -34.895 1.00 72.62 296 ASN A O 1
ATOM 2333 N N . GLU A 1 297 ? 16.828 4.837 -33.585 1.00 60.88 297 GLU A N 1
ATOM 2334 C CA . GLU A 1 297 ? 16.770 3.849 -34.675 1.00 60.88 297 GLU A CA 1
ATOM 2335 C C . GLU A 1 297 ? 15.479 3.931 -35.503 1.00 60.88 297 GLU A C 1
ATOM 2337 O O . GLU A 1 297 ? 15.475 3.512 -36.656 1.00 60.88 297 GLU A O 1
ATOM 2342 N N . LYS A 1 298 ? 14.391 4.518 -34.983 1.00 52.44 298 LYS A N 1
ATOM 2343 C CA . LYS A 1 298 ? 13.178 4.788 -35.780 1.00 52.44 298 LYS A CA 1
ATOM 2344 C C . LYS A 1 298 ? 13.393 5.829 -36.890 1.00 52.44 298 LYS A C 1
ATOM 2346 O O . LYS A 1 298 ? 12.572 5.887 -37.796 1.00 52.44 298 LYS A O 1
ATOM 2351 N N . GLY A 1 299 ? 14.489 6.595 -36.862 1.00 49.78 299 GLY A N 1
ATOM 2352 C CA . GLY A 1 299 ? 14.939 7.398 -38.008 1.00 49.78 299 GLY A CA 1
ATOM 2353 C C . GLY A 1 299 ? 15.748 6.602 -39.043 1.00 49.78 299 GLY A C 1
ATOM 2354 O O . GLY A 1 299 ? 15.994 7.091 -40.139 1.00 49.78 299 GLY A O 1
ATOM 2355 N N . ALA A 1 300 ? 16.164 5.376 -38.715 1.00 50.53 300 ALA A N 1
ATOM 2356 C CA . ALA A 1 300 ? 17.074 4.581 -39.526 1.00 50.53 300 ALA A CA 1
ATOM 2357 C C . ALA A 1 300 ? 16.855 3.074 -39.312 1.00 50.53 300 ALA A C 1
ATOM 2359 O O . ALA A 1 300 ? 17.745 2.403 -38.793 1.00 50.53 300 ALA A O 1
ATOM 2360 N N . ARG A 1 301 ? 15.697 2.519 -39.707 1.00 46.97 301 ARG A N 1
ATOM 2361 C CA . ARG A 1 301 ? 15.626 1.150 -40.259 1.00 46.97 301 ARG A CA 1
ATOM 2362 C C . ARG A 1 301 ? 14.253 0.735 -40.776 1.00 46.97 301 ARG A C 1
ATOM 2364 O O . ARG A 1 301 ? 13.223 0.890 -40.130 1.00 46.97 301 ARG A O 1
ATOM 2371 N N . THR A 1 302 ? 14.334 0.117 -41.947 1.00 41.94 302 THR A N 1
ATOM 2372 C CA . THR A 1 302 ? 13.366 -0.744 -42.616 1.00 41.94 302 THR A CA 1
ATOM 2373 C C . THR A 1 302 ? 12.804 -1.818 -41.679 1.00 41.94 302 THR A C 1
ATOM 2375 O O . THR A 1 302 ? 13.524 -2.470 -40.923 1.00 41.94 302 THR A O 1
ATOM 2378 N N . ASN A 1 303 ? 11.485 -1.994 -41.735 1.00 33.19 303 ASN A N 1
ATOM 2379 C CA . ASN A 1 303 ? 10.732 -2.968 -40.954 1.00 33.19 303 ASN A CA 1
ATOM 2380 C C . ASN A 1 303 ? 11.196 -4.406 -41.240 1.00 33.19 303 ASN A C 1
ATOM 2382 O O . ASN A 1 303 ? 10.863 -4.959 -42.283 1.00 33.19 303 ASN A O 1
ATOM 2386 N N . PHE A 1 304 ? 11.850 -5.060 -40.278 1.00 32.69 304 PHE A N 1
ATOM 2387 C CA . PHE A 1 304 ? 11.777 -6.519 -40.158 1.00 32.69 304 PHE A CA 1
ATOM 2388 C C . PHE A 1 304 ? 10.901 -6.866 -38.959 1.00 32.69 304 PHE A C 1
ATOM 2390 O O . PHE A 1 304 ? 11.303 -6.814 -37.796 1.00 32.69 304 PHE A O 1
ATOM 2397 N N . ARG A 1 305 ? 9.644 -7.168 -39.277 1.00 30.36 305 ARG A N 1
ATOM 2398 C CA . ARG A 1 305 ? 8.598 -7.582 -38.349 1.00 30.36 305 ARG A CA 1
ATOM 2399 C C . ARG A 1 305 ? 8.863 -9.039 -37.958 1.00 30.36 305 ARG A C 1
ATOM 2401 O O . ARG A 1 305 ? 8.484 -9.946 -38.685 1.00 30.36 305 ARG A O 1
ATOM 2408 N N . MET A 1 306 ? 9.515 -9.277 -36.821 1.00 30.45 306 MET A N 1
ATOM 2409 C CA . MET A 1 306 ? 9.470 -10.598 -36.189 1.00 30.45 306 MET A CA 1
ATOM 2410 C C . MET A 1 306 ? 8.203 -10.687 -35.340 1.00 30.45 306 MET A C 1
ATOM 2412 O O . MET A 1 306 ? 8.095 -10.054 -34.292 1.00 30.45 306 MET A O 1
ATOM 2416 N N . SER A 1 307 ? 7.222 -11.443 -35.825 1.00 31.88 307 SER A N 1
ATOM 2417 C CA . SER A 1 307 ? 6.038 -11.833 -35.066 1.00 31.88 307 SER A CA 1
ATOM 2418 C C . SER A 1 307 ? 6.444 -12.639 -33.828 1.00 31.88 307 SER A C 1
ATOM 2420 O O . SER A 1 307 ? 7.159 -13.636 -33.923 1.00 31.88 307 SER A O 1
ATOM 2422 N N . ASN A 1 308 ? 5.983 -12.176 -32.667 1.00 33.91 308 ASN A N 1
ATOM 2423 C CA . ASN A 1 308 ? 6.160 -12.808 -31.365 1.00 33.91 308 ASN A CA 1
ATOM 2424 C C . ASN A 1 308 ? 5.602 -14.240 -31.354 1.00 33.91 308 ASN A C 1
ATOM 2426 O O . ASN A 1 308 ? 4.399 -14.422 -31.502 1.00 33.91 308 ASN A O 1
ATOM 2430 N N . PHE A 1 309 ? 6.447 -15.226 -31.050 1.00 33.50 309 PHE A N 1
ATOM 2431 C CA . PHE A 1 309 ? 6.016 -16.509 -30.492 1.00 33.50 309 PHE A CA 1
ATOM 2432 C C . PHE A 1 309 ? 6.535 -16.600 -29.052 1.00 33.50 309 PHE A C 1
ATOM 2434 O O . PHE A 1 309 ? 7.703 -16.898 -28.804 1.00 33.50 309 PHE A O 1
ATOM 2441 N N . ARG A 1 310 ? 5.663 -16.274 -28.091 1.00 42.38 310 ARG A N 1
ATOM 2442 C CA . ARG A 1 310 ? 5.819 -16.626 -26.674 1.00 42.38 310 ARG A CA 1
ATOM 2443 C C . ARG A 1 310 ? 5.003 -17.895 -26.433 1.00 42.38 310 ARG A C 1
ATOM 2445 O O . ARG A 1 310 ? 3.791 -17.847 -26.587 1.00 42.38 310 ARG A O 1
ATOM 2452 N N . ASN A 1 311 ? 5.696 -18.987 -26.110 1.00 41.62 311 ASN A N 1
ATOM 2453 C CA . ASN A 1 311 ? 5.327 -20.068 -25.179 1.00 41.62 311 ASN A CA 1
ATOM 2454 C C . ASN A 1 311 ? 6.192 -21.286 -25.515 1.00 41.62 311 ASN A C 1
ATOM 2456 O O . ASN A 1 311 ? 5.863 -22.034 -26.423 1.00 41.62 311 ASN A O 1
ATOM 2460 N N . ASN A 1 312 ? 7.314 -21.472 -24.813 1.00 40.62 312 ASN A N 1
ATOM 2461 C CA . ASN A 1 312 ? 8.132 -22.680 -24.945 1.00 40.62 312 ASN A CA 1
ATOM 2462 C C . ASN A 1 312 ? 7.878 -23.591 -23.745 1.00 40.62 312 ASN A C 1
ATOM 2464 O O . ASN A 1 312 ? 8.578 -23.502 -22.735 1.00 40.62 312 ASN A O 1
ATOM 2468 N N . GLU A 1 313 ? 6.904 -24.486 -23.881 1.00 44.50 313 GLU A N 1
ATOM 2469 C CA . GLU A 1 313 ? 6.881 -25.716 -23.096 1.00 44.50 313 GLU A CA 1
ATOM 2470 C C . GLU A 1 313 ? 8.029 -26.613 -23.582 1.00 44.50 313 GLU A C 1
ATOM 2472 O O . GLU A 1 313 ? 8.233 -26.823 -24.784 1.00 44.50 313 GLU A O 1
ATOM 2477 N N . LYS A 1 314 ? 8.862 -27.061 -22.640 1.00 43.62 314 LYS A N 1
ATOM 2478 C CA . LYS A 1 314 ? 9.998 -27.946 -22.914 1.00 43.62 314 LYS A CA 1
ATOM 2479 C C . LYS A 1 314 ? 9.534 -29.387 -22.777 1.00 43.62 314 LYS A C 1
ATOM 2481 O O . LYS A 1 314 ? 8.934 -29.737 -21.765 1.00 43.62 314 LYS A O 1
ATOM 2486 N N . VAL A 1 315 ? 9.858 -30.220 -23.759 1.00 48.50 315 VAL A N 1
ATOM 2487 C CA . VAL A 1 315 ? 9.592 -31.658 -23.692 1.00 48.50 315 VAL A CA 1
ATOM 2488 C C . VAL A 1 315 ? 10.846 -32.345 -23.153 1.00 48.50 315 VAL A C 1
ATOM 2490 O O . VAL A 1 315 ? 11.946 -32.145 -23.680 1.00 48.50 315 VAL A O 1
ATOM 2493 N N . ARG A 1 316 ? 10.693 -33.124 -22.074 1.00 42.47 316 ARG A N 1
ATOM 2494 C CA . ARG A 1 316 ? 11.775 -33.952 -21.525 1.00 42.47 316 ARG A CA 1
ATOM 2495 C C . ARG A 1 316 ? 12.138 -35.069 -22.495 1.00 42.47 316 ARG A C 1
ATOM 2497 O O . ARG A 1 316 ? 11.252 -35.718 -23.047 1.00 42.47 316 ARG A O 1
ATOM 2504 N N . VAL A 1 317 ? 13.436 -35.297 -22.680 1.00 50.62 317 VAL A N 1
ATOM 2505 C CA . VAL A 1 317 ? 13.931 -36.499 -23.349 1.00 50.62 317 VAL A CA 1
ATOM 2506 C C . VAL A 1 317 ? 14.090 -37.566 -22.276 1.00 50.62 317 VAL A C 1
ATOM 2508 O O . VAL A 1 317 ? 15.144 -37.667 -21.661 1.00 50.62 317 VAL A O 1
ATOM 2511 N N . PHE A 1 318 ? 13.018 -38.351 -22.125 1.00 46.94 318 PHE A N 1
ATOM 2512 C CA . PHE A 1 318 ? 12.801 -39.403 -21.122 1.00 46.94 318 PHE A CA 1
ATOM 2513 C C . PHE A 1 318 ? 12.487 -38.895 -19.704 1.00 46.94 318 PHE A C 1
ATOM 2515 O O . PHE A 1 318 ? 13.087 -37.904 -19.232 1.00 46.94 318 PHE A O 1
#